Protein 8XYV (pdb70)

Nearest PDB structures (foldseek):
  8xyv-assembly1_A  TM=1.010E+00  e=1.888E-11  synthetic construct
  8xyv-assembly2_B  TM=1.005E+00  e=1.153E-10  synthetic construct
  6x8n-assembly2_B  TM=7.322E-01  e=5.217E-01  synthetic construct
  8tn1-assembly1_B  TM=7.943E-01  e=1.884E+00  synthetic construct
  8tn6-assembly1_C  TM=6.202E-01  e=7.849E-01  synthetic construct

B-factor: mean 34.24, std 7.88, range [20.29, 67.07]

Solvent-accessible surface area: 9539 Å² total; per-residue (Å²): 28,37,106,90,1,26,80,15,0,72,81,0,4,97,10,0,52,94,0,3,32,13,1,12,67,1,64,129,4,37,92,110,50,63,63,145,96,0,39,68,6,0,114,83,0,23,60,8,0,86,81,0,14,94,29,0,112,101,0,30,103,43,0,91,169,76,58,15,90,47,0,15,67,2,0,107,58,1,26,74,4,0,78,17,0,21,108,17,0,100,36,9,26,60,130,2,108,96,134,31,27,92,108,0,32,90,31,0,59,91,0,3,93,20,0,73,96,0,3,31,12,1,13,96,0,56,128,3,58,93,117,70,56,101,141,121,0,28,57,12,1,111,82,0,22,58,10,0,81,73,0,12,96,25,0,111,98,0,27,100,34,0,94,161,76,60,20,91,35,0,21,78,2,0,110,48,1,29,72,3,0,69,6,0,18,104,17,0,99,62,14,23,60,188,34,86,161

Structure (mmCIF, N/CA/C/O bac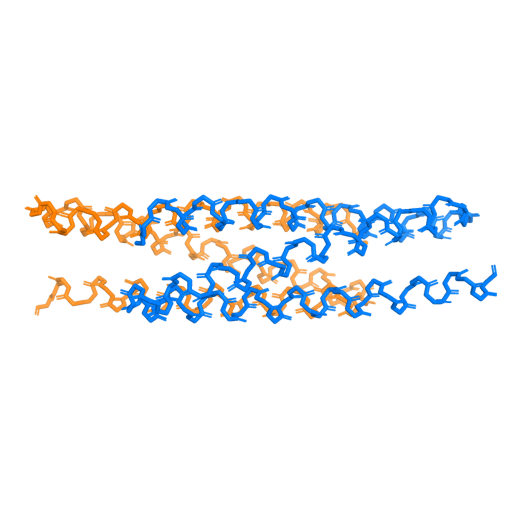kbone):
data_8XYV
#
_entry.id   8XYV
#
_cell.length_a   27.990
_cell.length_b   65.110
_cell.length_c   106.170
_cell.angle_alpha   90.000
_cell.angle_beta   90.000
_cell.angle_gamma   90.000
#
_symmetry.space_group_name_H-M   'P 21 21 21'
#
loop_
_entity.id
_entity.type
_entity.pdbx_description
1 polymer 'De novo designed protein 0705-5'
2 water water
#
loop_
_atom_site.group_PDB
_atom_site.id
_atom_site.type_symbol
_atom_site.label_atom_id
_atom_site.label_alt_id
_atom_site.label_comp_id
_atom_site.label_asym_id
_atom_site.label_entity_id
_atom_site.label_seq_id
_atom_site.pdbx_PDB_ins_code
_atom_site.Cartn_x
_atom_site.Cartn_y
_atom_site.Cartn_z
_atom_site.occupancy
_atom_site.B_iso_or_equiv
_atom_site.auth_seq_id
_atom_site.auth_comp_id
_atom_site.auth_asym_id
_atom_site.auth_atom_id
_atom_site.pdbx_PDB_model_num
ATOM 1 N N . MET A 1 1 ? -3.99268 5.37160 -0.98913 1.000 33.86704 0 MET A N 1
ATOM 2 C CA . MET A 1 1 ? -3.62961 6.14864 0.20162 1.000 34.55555 0 MET A CA 1
ATOM 3 C C . MET A 1 1 ? -2.22761 6.76341 0.12419 1.000 34.63882 0 MET A C 1
ATOM 4 O O . MET A 1 1 ? -1.33331 6.21248 -0.52603 1.000 35.12215 0 MET A O 1
ATOM 9 N N . SER A 1 2 ? -2.04572 7.89947 0.80216 1.000 37.01701 1 SER A N 1
ATOM 10 C CA . SER A 1 2 ? -0.76143 8.58087 0.79159 1.000 36.11536 1 SER A CA 1
ATOM 11 C C . SER A 1 2 ? 0.30139 7.71360 1.45937 1.000 34.80596 1 SER A C 1
ATOM 12 O O . SER A 1 2 ? -0.01827 6.85060 2.28292 1.000 35.14869 1 SER A O 1
ATOM 15 N N . PRO A 1 3 ? 1.57543 7.91513 1.11291 1.000 36.45647 2 PRO A N 1
ATOM 16 C CA . PRO A 1 3 ? 2.63374 7.13718 1.77332 1.000 36.44278 2 PRO A CA 1
ATOM 17 C C . PRO A 1 3 ? 2.72242 7.41451 3.26269 1.000 35.96440 2 PRO A C 1
ATOM 18 O O . PRO A 1 3 ? 3.13229 6.52964 4.02389 1.000 37.96419 2 PRO A O 1
ATOM 22 N N . GLU A 1 4 ? 2.33971 8.61802 3.70003 1.000 36.15585 3 GLU A N 1
ATOM 23 C CA . GLU A 1 4 ? 2.35725 8.91111 5.12883 1.000 35.29024 3 GLU A CA 1
ATOM 24 C C . GLU A 1 4 ? 1.28851 8.10112 5.86344 1.000 35.29404 3 GLU A C 1
ATOM 25 O O . GLU A 1 4 ? 1.51175 7.64370 6.99523 1.000 36.41338 3 GLU A O 1
ATOM 31 N N . ILE A 1 5 ? 0.13054 7.89103 5.22917 1.000 31.53649 4 ILE A N 1
ATOM 32 C CA . ILE A 1 5 ? -0.89009 7.02901 5.82116 1.000 33.03859 4 ILE A CA 1
ATOM 33 C C . ILE A 1 5 ? -0.44005 5.56983 5.79537 1.000 32.07287 4 ILE A C 1
ATOM 34 O O . ILE A 1 5 ? -0.64800 4.82183 6.76017 1.000 28.76345 4 ILE A O 1
ATOM 39 N N . GLU A 1 6 ? 0.18097 5.13332 4.69674 1.000 28.51734 5 GLU A N 1
ATOM 40 C CA . GLU A 1 6 ? 0.66062 3.75533 4.65180 1.000 32.75967 5 GLU A CA 1
ATOM 41 C C . GLU A 1 6 ? 1.71135 3.49503 5.72082 1.000 32.71864 5 GLU A C 1
ATOM 42 O O . GLU A 1 6 ? 1.68604 2.44320 6.36814 1.000 33.85135 5 GLU A O 1
ATOM 48 N N . ASP A 1 7 ? 2.63954 4.43756 5.92621 1.000 30.91620 6 ASP A N 1
ATOM 49 C CA . ASP A 1 7 ? 3.64094 4.27289 6.97731 1.000 34.93505 6 ASP A CA 1
ATOM 50 C C . ASP A 1 7 ? 2.98605 4.06822 8.33356 1.000 31.30179 6 ASP A C 1
ATOM 51 O O . ASP A 1 7 ? 3.39951 3.19669 9.10706 1.000 29.85337 6 ASP A O 1
ATOM 56 N N . LEU A 1 8 ? 1.96908 4.87790 8.64027 1.000 30.05284 7 LEU A N 1
ATOM 57 C CA . LEU A 1 8 ? 1.26982 4.75534 9.91309 1.000 29.02548 7 LEU A CA 1
ATOM 58 C C . LEU A 1 8 ? 0.62549 3.38458 10.04101 1.000 28.43084 7 LEU A C 1
ATOM 59 O O . LEU A 1 8 ? 0.74872 2.73001 11.07612 1.000 27.96985 7 LEU A O 1
ATOM 64 N N . LEU A 1 9 ? -0.04557 2.91455 8.98147 1.000 26.40150 8 LEU A N 1
ATOM 65 C CA . LEU A 1 9 ? -0.72862 1.62687 9.08570 1.000 26.81055 8 LEU A CA 1
ATOM 66 C C . LEU A 1 9 ? 0.25540 0.48139 9.30375 1.000 27.61883 8 LEU A C 1
ATOM 67 O O . LEU A 1 9 ? -0.03053 -0.43070 10.08948 1.000 24.57808 8 LEU A O 1
ATOM 72 N N . LYS A 1 10 ? 1.41948 0.49714 8.63291 1.000 27.80556 9 LYS A N 1
ATOM 73 C CA . LYS A 1 10 ? 2.39212 -0.56571 8.90073 1.000 30.60603 9 LYS A CA 1
ATOM 74 C C . LYS A 1 10 ? 2.87517 -0.52274 10.34782 1.000 28.61906 9 LYS A C 1
ATOM 75 O O . LYS A 1 10 ? 3.03519 -1.57171 10.98626 1.000 29.25943 9 LYS A O 1
ATOM 81 N N . LYS A 1 11 ? 3.12767 0.67708 10.88574 1.000 27.49253 10 LYS A N 1
ATOM 82 C CA . LYS A 1 11 ? 3.57097 0.75725 12.27874 1.000 28.13940 10 LYS A CA 1
ATOM 83 C C . LYS A 1 11 ? 2.48010 0.29325 13.23298 1.000 29.70197 10 LYS A C 1
ATOM 84 O O . LYS A 1 11 ? 2.76959 -0.34557 14.25447 1.000 30.22864 10 LYS A O 1
ATOM 90 N N . ILE A 1 12 ? 1.22704 0.64001 12.94015 1.000 25.86538 11 ILE A N 1
ATOM 91 C CA . ILE A 1 12 ? 0.09760 0.16184 13.73919 1.000 26.10873 11 ILE A CA 1
ATOM 92 C C . ILE A 1 12 ? 0.05542 -1.36339 13.75001 1.000 25.62856 11 ILE A C 1
ATOM 93 O O . ILE A 1 12 ? -0.05638 -1.98883 14.80892 1.000 25.89794 11 ILE A O 1
ATOM 98 N N . LEU A 1 13 ? 0.16385 -1.98657 12.57073 1.000 23.35943 12 LEU A N 1
ATOM 99 C CA . LEU A 1 13 ? 0.12094 -3.44252 12.50259 1.000 21.59463 12 LEU A CA 1
ATOM 100 C C . LEU A 1 13 ? 1.31212 -4.06405 13.21875 1.000 26.47929 12 LEU A C 1
ATOM 101 O O . LEU A 1 13 ? 1.18771 -5.12693 13.84089 1.000 25.45750 12 LEU A O 1
ATOM 106 N N . GLU A 1 14 ? 2.47897 -3.42586 13.12497 1.000 26.76275 13 GLU A N 1
ATOM 107 C CA . GLU A 1 14 ? 3.66064 -3.93627 13.80830 1.000 27.17580 13 GLU A CA 1
ATOM 108 C C . GLU A 1 14 ? 3.45678 -3.90895 15.31816 1.000 25.59660 13 GLU A C 1
ATOM 109 O O . GLU A 1 14 ? 3.77337 -4.87935 16.01534 1.000 28.06526 13 GLU A O 1
ATOM 115 N N . LEU A 1 15 ? 2.91745 -2.80881 15.83416 1.000 24.96943 14 LEU A N 1
ATOM 116 C CA . LEU A 1 15 ? 2.71229 -2.70829 17.28178 1.000 25.02916 14 LEU A CA 1
ATOM 117 C C . LEU A 1 15 ? 1.59362 -3.62547 17.76336 1.000 25.33604 14 LEU A C 1
ATOM 118 O O . LEU A 1 15 ? 1.60669 -4.06286 18.93123 1.000 25.21010 14 LEU A O 1
ATOM 123 N N . LEU A 1 16 ? 0.61094 -3.92619 16.90449 1.000 23.52508 15 LEU A N 1
ATOM 124 C CA . LEU A 1 16 ? -0.41220 -4.88504 17.32016 1.000 25.65910 15 LEU A CA 1
ATOM 125 C C . LEU A 1 16 ? 0.15922 -6.29363 17.43553 1.000 25.32667 15 LEU A C 1
ATOM 126 O O . LEU A 1 16 ? -0.21791 -7.04566 18.34641 1.000 26.40009 15 LEU A O 1
ATOM 131 N N . GLU A 1 17 ? 1.05198 -6.67838 16.51803 1.000 26.90046 16 GLU A N 1
ATOM 132 C CA . GLU A 1 17 ? 1.80364 -7.92195 16.67955 1.000 29.55242 16 GLU A CA 1
ATOM 133 C C . GLU A 1 17 ? 2.49116 -7.96951 18.03634 1.000 28.03092 16 GLU A C 1
ATOM 134 O O . GLU A 1 17 ? 2.37413 -8.95122 18.78732 1.00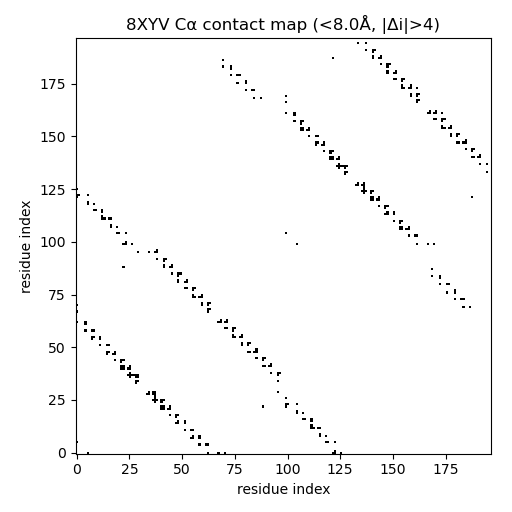0 26.44843 16 GLU A O 1
ATOM 140 N N . LYS A 1 18 ? 3.20026 -6.89401 18.38073 1.000 26.14995 17 LYS A N 1
ATOM 141 C CA . LYS A 1 18 ? 3.84932 -6.82961 19.68476 1.000 25.41968 17 LYS A CA 1
ATOM 142 C C . LYS A 1 18 ? 2.83066 -6.92286 20.81187 1.000 25.18346 17 LYS A C 1
ATOM 143 O O . LYS A 1 18 ? 3.04996 -7.64358 21.79129 1.000 26.66184 17 LYS A O 1
ATOM 149 N N . ALA A 1 19 ? 1.69744 -6.23206 20.67876 1.000 25.53735 18 ALA A N 1
ATOM 150 C CA . ALA A 1 19 ? 0.67058 -6.28804 21.71658 1.000 24.16843 18 ALA A CA 1
ATOM 151 C C . ALA A 1 19 ? 0.15481 -7.71027 21.92321 1.000 27.42875 18 ALA A C 1
ATOM 152 O O . ALA A 1 19 ? 0.01238 -8.16873 23.06280 1.000 24.37960 18 ALA A O 1
ATOM 154 N N . PHE A 1 20 ? -0.12319 -8.43054 20.83771 1.000 23.42524 19 PHE A N 1
ATOM 155 C CA . PHE A 1 20 ? -0.62151 -9.79716 20.97424 1.000 21.81608 19 PHE A CA 1
ATOM 156 C C . PHE A 1 20 ? 0.41910 -10.69180 21.64318 1.000 25.54210 19 PHE A C 1
ATOM 157 O O . PHE A 1 20 ? 0.07741 -11.55742 22.45839 1.000 25.87215 19 PHE A O 1
ATOM 165 N N . ALA A 1 21 ? 1.69780 -10.49894 21.30853 1.000 25.91208 20 ALA A N 1
ATOM 166 C CA . ALA A 1 21 ? 2.74918 -11.28942 21.94156 1.000 26.99811 20 ALA A CA 1
ATOM 167 C C . ALA A 1 21 ? 2.86911 -10.95135 23.41812 1.000 25.52900 20 ALA A C 1
ATOM 168 O O . ALA A 1 21 ? 3.09973 -11.84033 24.25400 1.000 28.37016 20 ALA A O 1
ATOM 170 N N . LEU A 1 22 ? 2.71176 -9.67149 23.75896 1.000 23.73137 21 LEU A N 1
ATOM 171 C CA . LEU A 1 22 ? 2.76929 -9.27271 25.16693 1.000 24.58842 21 LEU A CA 1
ATOM 172 C C . LEU A 1 22 ? 1.58145 -9.82797 25.94584 1.000 23.87520 21 LEU A C 1
ATOM 173 O O . LEU A 1 22 ? 1.74247 -10.28057 27.08678 1.000 26.50538 21 LEU A O 1
ATOM 178 N N . TRP A 1 23 ? 0.37777 -9.79275 25.36105 1.000 23.28447 22 TRP A N 1
ATOM 179 C CA . TRP A 1 23 ? -0.77949 -10.39589 26.02494 1.000 25.93849 22 TRP A CA 1
ATOM 180 C C . TRP A 1 23 ? -0.54100 -11.87815 26.30646 1.000 28.31635 22 TRP A C 1
ATOM 181 O O . TRP A 1 23 ? -0.81408 -12.36832 27.40962 1.000 28.20532 22 TRP A O 1
ATOM 192 N N . ALA A 1 24 ? -0.01730 -12.60823 25.32157 1.000 26.21997 23 ALA A N 1
ATOM 193 C CA . ALA A 1 24 ? 0.24675 -14.03145 25.53741 1.000 27.57630 23 ALA A CA 1
ATOM 194 C C . ALA A 1 24 ? 1.34008 -14.23855 26.58595 1.000 29.25235 23 ALA A C 1
ATOM 195 O O . ALA A 1 24 ? 1.23890 -15.13771 27.43343 1.000 28.63897 23 ALA A O 1
ATOM 197 N N . GLU A 1 25 ? 2.39368 -13.42146 26.53764 1.000 26.69934 24 GLU A N 1
ATOM 198 C CA . GLU A 1 25 ? 3.43727 -13.47428 27.55414 1.000 28.27304 24 GLU A CA 1
ATOM 199 C C . GLU A 1 25 ? 2.85731 -13.24742 28.94517 1.000 30.13973 24 GLU A C 1
ATOM 200 O O . GLU A 1 25 ? 3.19589 -13.96269 29.89724 1.000 28.62513 24 GLU A O 1
ATOM 206 N N . ALA A 1 26 ? 1.98635 -12.24580 29.08187 1.000 25.56834 25 ALA A N 1
ATOM 207 C CA . ALA A 1 26 ? 1.42024 -11.93408 30.39164 1.000 25.96238 25 ALA A CA 1
ATOM 208 C C . ALA A 1 26 ? 0.55139 -13.07656 30.91150 1.000 32.08634 25 ALA A C 1
ATOM 209 O O . ALA A 1 26 ? 0.68328 -13.49459 32.07266 1.000 29.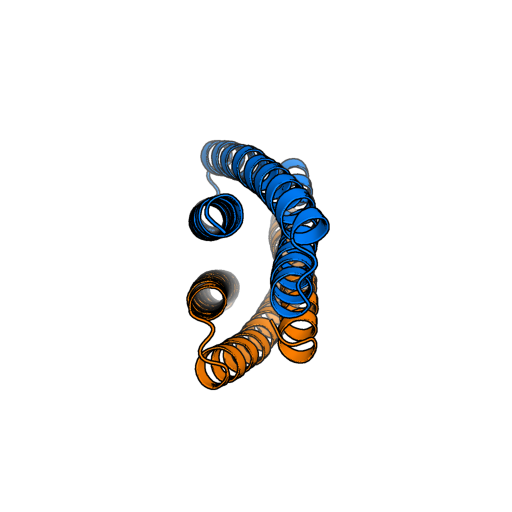82374 25 ALA A O 1
ATOM 211 N N . LYS A 1 27 ? -0.35217 -13.58713 30.06847 1.000 28.09706 26 LYS A N 1
ATOM 212 C CA . LYS A 1 27 ? -1.22472 -14.68466 30.48210 1.000 30.42105 26 LYS A CA 1
ATOM 213 C C . LYS A 1 27 ? -0.41609 -15.91097 30.89492 1.000 29.01028 26 LYS A C 1
ATOM 214 O O . LYS A 1 27 ? -0.75655 -16.59117 31.87412 1.000 30.74439 26 LYS A O 1
ATOM 220 N N . LYS A 1 28 ? 0.65605 -16.20680 30.15389 1.000 27.57414 27 LYS A N 1
ATOM 221 C CA . LYS A 1 28 ? 1.51263 -17.34571 30.47161 1.000 31.05226 27 LYS A CA 1
ATOM 222 C C . LYS A 1 28 ? 2.18951 -17.16812 31.82316 1.000 33.17038 27 LYS A C 1
ATOM 223 O O . LYS A 1 28 ? 2.23312 -18.09867 32.63590 1.000 28.69308 27 LYS A O 1
ATOM 229 N N . ALA A 1 29 ? 2.74271 -15.97976 32.07570 1.000 33.16434 28 ALA A N 1
ATOM 230 C CA . ALA A 1 29 ? 3.42454 -15.75180 33.34739 1.000 26.26152 28 ALA A CA 1
ATOM 231 C C . ALA A 1 29 ? 2.45377 -15.86400 34.51452 1.000 30.58341 28 ALA A C 1
ATOM 232 O O . ALA A 1 29 ? 2.77289 -16.48186 35.53907 1.000 33.28416 28 ALA A O 1
ATOM 234 N N . LEU A 1 30 ? 1.26182 -15.27860 34.36969 1.000 26.96891 29 LEU A N 1
ATOM 235 C CA . LEU A 1 30 ? 0.20829 -15.40679 35.37252 1.000 32.30770 29 LEU A CA 1
ATOM 236 C C . LEU A 1 30 ? -0.07650 -16.86476 35.70588 1.000 31.57461 29 LEU A C 1
ATOM 237 O O . LEU A 1 30 ? -0.12621 -17.25531 36.88190 1.000 30.08719 29 LEU A O 1
ATOM 242 N N . ALA A 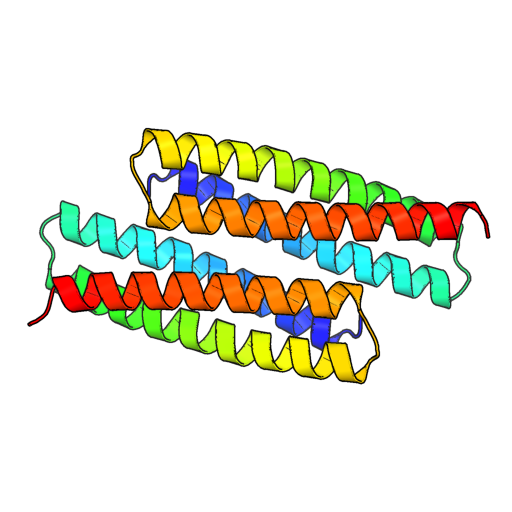1 31 ? -0.26841 -17.68458 34.67533 1.000 29.90419 30 ALA A N 1
ATOM 243 C CA . ALA A 1 31 ? -0.59685 -19.09107 34.88917 1.000 32.20249 30 ALA A CA 1
ATOM 244 C C . ALA A 1 31 ? 0.52939 -19.83757 35.59170 1.000 31.40549 30 ALA A C 1
ATOM 245 O O . ALA A 1 31 ? 0.27339 -20.79855 36.32517 1.000 31.11454 30 ALA A O 1
ATOM 247 N N . GLU A 1 32 ? 1.77567 -19.42546 35.37786 1.000 31.03527 31 GLU A N 1
ATOM 248 C CA . GLU A 1 32 ? 2.92428 -20.07976 35.98612 1.000 28.93359 31 GLU A CA 1
ATOM 249 C C . GLU A 1 32 ? 3.32452 -19.44055 37.30809 1.000 30.50547 31 GLU A C 1
ATOM 250 O O . GLU A 1 32 ? 4.41148 -19.73446 37.81498 1.000 28.71617 31 GLU A O 1
ATOM 256 N N . GLY A 1 33 ? 2.48507 -18.56142 37.85446 1.000 27.82470 32 GLY A N 1
ATOM 257 C CA . GLY A 1 33 ? 2.73597 -17.95180 39.15128 1.000 34.28560 32 GLY A CA 1
ATOM 258 C C . GLY A 1 33 ? 3.74757 -16.82826 39.16323 1.000 34.23060 32 GLY A C 1
ATOM 259 O O . GLY A 1 33 ? 4.11141 -16.36050 40.24588 1.000 34.50502 32 GLY A O 1
ATOM 260 N N . ASP A 1 34 ? 4.21965 -16.38082 37.99865 1.000 32.74792 33 ASP A N 1
ATOM 261 C CA . ASP A 1 34 ? 5.21521 -15.31186 37.91533 1.000 33.66460 33 ASP A CA 1
ATOM 262 C C . ASP A 1 34 ? 4.49532 -13.96576 37.84712 1.000 35.54520 33 ASP A C 1
ATOM 263 O O . ASP A 1 34 ? 4.38171 -13.33220 36.79578 1.000 30.64920 33 ASP A O 1
ATOM 268 N N . LEU A 1 35 ? 4.00871 -13.51539 39.00810 1.000 29.06851 34 LEU A N 1
ATOM 269 C CA . LEU A 1 35 ? 3.20272 -12.29579 39.04155 1.000 32.80379 34 LEU A CA 1
ATOM 270 C C . LEU A 1 35 ? 4.01510 -11.06279 38.69431 1.000 36.03097 34 LEU A C 1
ATOM 271 O O . LEU A 1 35 ? 3.49551 -10.14753 38.04235 1.000 33.08881 34 LEU A O 1
ATOM 276 N N . GLU A 1 36 ? 5.27207 -10.99656 39.15243 1.000 34.30223 35 GLU A N 1
ATOM 277 C CA . GLU A 1 36 ? 6.11441 -9.84750 38.82297 1.000 38.46415 35 GLU A CA 1
ATOM 278 C C . GLU A 1 36 ? 6.25667 -9.68183 37.31449 1.000 33.16622 35 GLU A C 1
ATOM 279 O O . GLU A 1 36 ? 6.19565 -8.55837 36.79893 1.000 33.57232 35 GLU A O 1
ATOM 285 N N . LYS A 1 37 ? 6.45317 -10.79229 36.59489 1.000 30.33770 36 LYS A N 1
ATOM 286 C CA . LYS A 1 37 ? 6.54949 -10.73027 35.13562 1.000 32.76481 36 LYS A CA 1
ATOM 287 C C . LYS A 1 37 ? 5.20656 -10.37882 34.51060 1.000 32.07779 36 LYS A C 1
ATOM 288 O O . LYS A 1 37 ? 5.15100 -9.62046 33.53304 1.000 31.13839 36 LYS A O 1
ATOM 294 N N . ALA A 1 38 ? 4.11315 -10.94191 35.03802 1.000 31.07546 37 ALA A N 1
ATOM 295 C CA . ALA A 1 38 ? 2.79315 -10.63657 34.48771 1.000 30.32588 37 ALA A CA 1
ATOM 296 C C . ALA A 1 38 ? 2.48583 -9.14650 34.59785 1.000 29.08362 37 ALA A C 1
ATOM 297 O O . ALA A 1 38 ? 2.03609 -8.51546 33.63397 1.000 28.92367 37 ALA A O 1
ATOM 299 N N . ILE A 1 39 ? 2.73520 -8.55990 35.77031 1.000 29.54763 38 ILE A N 1
ATOM 300 C CA . ILE A 1 39 ? 2.42149 -7.14630 35.96228 1.000 30.39702 38 ILE A CA 1
ATOM 301 C C . ILE A 1 39 ? 3.29684 -6.28020 35.06653 1.000 27.56810 38 ILE A C 1
ATOM 302 O O . ILE A 1 39 ? 2.81674 -5.34233 34.41709 1.000 31.53152 38 ILE A O 1
ATOM 307 N N . SER A 1 40 ? 4.59989 -6.56855 35.02939 1.000 28.71133 39 SER A N 1
ATOM 308 C CA . SER A 1 40 ? 5.49807 -5.78049 34.19338 1.000 30.17902 39 SER A CA 1
ATOM 309 C C . SER A 1 40 ? 5.08348 -5.86905 32.73588 1.000 28.91205 39 SER A C 1
ATOM 310 O O . SER A 1 40 ? 5.05226 -4.85660 32.02313 1.000 29.38764 39 SER A O 1
ATOM 313 N N . THR A 1 41 ? 4.72224 -7.07074 32.29062 1.000 28.64450 40 THR A N 1
ATOM 314 C CA . THR A 1 41 ? 4.35661 -7.26702 30.88668 1.000 27.65425 40 THR A CA 1
ATOM 315 C C . THR A 1 41 ? 3.03534 -6.57738 30.56733 1.000 27.04692 40 THR A C 1
ATOM 316 O O . THR A 1 41 ? 2.86198 -6.01452 29.47543 1.000 27.55317 40 THR A O 1
ATOM 320 N N . LEU A 1 42 ? 2.08659 -6.61767 31.50298 1.000 23.91700 41 LEU A N 1
ATOM 321 C CA . LEU A 1 42 ? 0.80438 -5.95320 31.28943 1.000 24.96051 41 LEU A CA 1
ATOM 322 C C . LEU A 1 42 ? 0.98433 -4.44077 31.17771 1.000 27.04976 41 LEU A C 1
ATOM 323 O O . LEU A 1 42 ? 0.33476 -3.78943 30.35236 1.000 25.69432 41 LEU A O 1
ATOM 328 N N . LYS A 1 43 ? 1.88579 -3.86336 31.97744 1.000 27.06688 42 LYS A N 1
ATOM 329 C CA . LYS A 1 43 ? 2.15580 -2.43377 31.83559 1.000 25.27745 42 LYS A CA 1
ATOM 330 C C . LYS A 1 43 ? 2.77321 -2.12527 30.47405 1.000 29.03903 42 LYS A C 1
ATOM 331 O O . LYS A 1 43 ? 2.38028 -1.15852 29.80236 1.000 29.92811 42 LYS A O 1
ATOM 337 N N . GLU A 1 44 ? 3.74825 -2.92999 30.04642 1.000 28.26397 43 GLU A N 1
ATOM 338 C CA . GLU A 1 44 ? 4.31675 -2.73273 28.71270 1.000 27.42404 43 GLU A CA 1
ATOM 339 C C . GLU A 1 44 ? 3.24654 -2.85885 27.63368 1.000 28.41720 43 GLU A C 1
ATOM 340 O O . GLU A 1 44 ? 3.25824 -2.11495 26.63906 1.000 28.67267 43 GLU A O 1
ATOM 346 N N . LEU A 1 45 ? 2.31443 -3.79848 27.80847 1.000 25.04431 44 LEU A N 1
ATOM 347 C CA . LEU A 1 45 ? 1.23954 -3.96461 26.83490 1.000 28.23336 44 LEU A CA 1
ATOM 348 C C . LEU A 1 45 ? 0.36016 -2.72021 26.77054 1.000 27.89302 44 LEU A C 1
ATOM 349 O O . LEU A 1 45 ? 0.02731 -2.24030 25.68324 1.000 24.22904 44 LEU A O 1
ATOM 354 N N . ILE A 1 46 ? -0.02755 -2.18419 27.92701 1.000 25.66474 45 ILE A N 1
ATOM 355 C CA . ILE A 1 46 ? -0.86465 -0.98510 27.94262 1.000 24.51349 45 ILE A CA 1
ATOM 356 C C . ILE A 1 46 ? -0.15686 0.16443 27.23363 1.000 28.20525 45 ILE A C 1
ATOM 357 O O . ILE A 1 46 ? -0.77078 0.89190 26.43857 1.000 26.31756 45 ILE A O 1
ATOM 362 N N . ALA A 1 47 ? 1.14504 0.34324 27.50175 1.000 27.18406 46 ALA A N 1
ATOM 363 C CA . ALA A 1 47 ? 1.90662 1.39618 26.82823 1.000 28.87599 46 ALA A CA 1
ATOM 364 C C . ALA A 1 47 ? 1.90161 1.19977 25.31831 1.000 28.26753 46 ALA A C 1
ATOM 365 O O . ALA A 1 47 ? 1.76865 2.16731 24.55650 1.000 29.94813 46 ALA A O 1
ATOM 367 N N . THR A 1 48 ? 2.04822 -0.05028 24.87487 1.000 25.80742 47 THR A N 1
ATOM 368 C CA . THR A 1 48 ? 2.06705 -0.36358 23.44521 1.000 25.75997 47 THR A CA 1
ATOM 369 C C . THR A 1 48 ? 0.73157 -0.04578 22.78334 1.000 25.18116 47 THR A C 1
ATOM 370 O O . THR A 1 48 ? 0.69162 0.56631 21.70349 1.000 28.73915 47 THR A O 1
ATOM 374 N N . ILE A 1 49 ? -0.37380 -0.46912 23.40359 1.000 23.34253 48 ILE A N 1
ATOM 375 C CA . ILE A 1 49 ? -1.69723 -0.17644 22.85399 1.000 28.92577 48 ILE A CA 1
ATOM 376 C C . ILE A 1 49 ? -1.95444 1.32289 22.81888 1.000 29.35209 48 ILE A C 1
ATOM 377 O O . ILE A 1 49 ? -2.49627 1.85045 21.83736 1.000 26.77329 48 ILE A O 1
ATOM 382 N N . GLU A 1 50 ? -1.56909 2.03497 23.88389 1.000 27.96237 49 GLU A N 1
ATOM 383 C CA . GLU A 1 50 ? -1.75621 3.48511 23.89588 1.000 25.75672 49 GLU A CA 1
ATOM 384 C C . GLU A 1 50 ? -1.08179 4.13340 22.69488 1.000 28.77974 49 GLU A C 1
ATOM 385 O O . GLU A 1 50 ? -1.60467 5.10179 22.13455 1.000 29.72821 49 GLU A O 1
ATOM 391 N N . GLU A 1 51 ? 0.07580 3.60589 22.28323 1.000 27.07522 50 GLU A N 1
ATOM 392 C CA . GLU A 1 51 ? 0.76348 4.12538 21.11063 1.000 30.84221 50 GLU A CA 1
ATOM 393 C C . GLU A 1 51 ? 0.01539 3.77230 19.82605 1.000 28.29607 50 GLU A C 1
ATOM 394 O O . GLU A 1 51 ? -0.07585 4.60031 18.91197 1.000 25.78949 50 GLU A O 1
ATOM 400 N N . VAL A 1 52 ? -0.53732 2.55395 19.74884 1.000 29.03921 51 VAL A N 1
ATOM 401 C CA . VAL A 1 52 ? -1.35950 2.16812 18.59609 1.000 29.05526 51 VAL A CA 1
ATOM 402 C C . VAL A 1 52 ? -2.52837 3.13578 18.43225 1.000 27.30911 51 VAL A C 1
ATOM 403 O O . VAL A 1 52 ? -2.85260 3.58267 17.32052 1.000 27.31350 51 VAL A O 1
ATOM 407 N N . ILE A 1 53 ? -3.19714 3.44345 19.54076 1.000 26.29024 52 ILE A N 1
ATOM 408 C CA . ILE A 1 53 ? -4.35244 4.33602 19.52555 1.000 26.56183 52 ILE A CA 1
ATOM 409 C C . ILE A 1 53 ? -3.96436 5.72430 19.01921 1.000 27.80684 52 ILE A C 1
ATOM 410 O O . ILE A 1 53 ? -4.68728 6.32600 18.21094 1.000 25.07344 52 ILE A O 1
ATOM 415 N N . VAL A 1 54 ? -2.82730 6.26093 19.48264 1.000 26.91488 53 VAL A N 1
ATOM 416 C CA . VAL A 1 54 ? -2.41038 7.59120 19.03268 1.000 25.40811 53 VAL A CA 1
ATOM 417 C C . VAL A 1 54 ? -2.19557 7.58670 17.52242 1.000 24.93645 53 VAL A C 1
ATOM 418 O O . VAL A 1 54 ? -2.66935 8.47728 16.80908 1.000 29.18572 53 VAL A O 1
ATOM 422 N N . LEU A 1 55 ? -1.49013 6.57095 17.01461 1.000 25.70784 54 LEU A N 1
ATOM 423 C CA . LEU A 1 55 ? -1.17795 6.52302 15.58693 1.000 26.15052 54 LEU A CA 1
ATOM 424 C C . LEU A 1 55 ? -2.42257 6.28136 14.74387 1.000 25.14622 54 LEU A C 1
ATOM 425 O O . LEU A 1 55 ? -2.49588 6.75061 13.59298 1.000 28.33389 54 LEU A O 1
ATOM 430 N N . THR A 1 56 ? -3.39329 5.53253 15.27480 1.000 26.76502 55 THR A N 1
ATOM 431 C CA . THR A 1 56 ? -4.61634 5.26161 14.52354 1.000 25.37064 55 THR A CA 1
ATOM 432 C C . THR A 1 56 ? -5.51291 6.49798 14.46534 1.000 27.25876 55 THR A C 1
ATOM 433 O O . THR A 1 56 ? -6.12561 6.77955 13.42916 1.000 27.95035 55 THR A O 1
ATOM 437 N N . LYS A 1 57 ? -5.58713 7.26523 15.55503 1.000 25.50710 56 LYS A N 1
ATOM 438 C CA . LYS A 1 57 ? -6.22598 8.57687 15.47112 1.000 24.74200 56 LYS A CA 1
ATOM 439 C C . LYS A 1 57 ? -5.51223 9.47235 14.46909 1.000 25.32461 56 LYS A C 1
ATOM 440 O O . LYS A 1 57 ? -6.15617 10.22282 13.72429 1.000 29.25311 56 LYS A O 1
ATOM 446 N N . LYS A 1 58 ? -4.18556 9.40404 14.41845 1.000 26.54431 57 LYS A N 1
ATOM 447 C CA . LYS A 1 58 ? -3.46406 10.22277 13.45134 1.000 26.59629 57 LYS A CA 1
ATOM 448 C C . LYS A 1 58 ? -3.74769 9.75599 12.02524 1.000 28.92560 57 LYS A C 1
ATOM 449 O O . LYS A 1 58 ? -4.04918 10.57210 11.14871 1.000 29.16298 57 LYS A O 1
ATOM 455 N N . ALA A 1 59 ? -3.69771 8.43997 11.79634 1.000 27.21790 58 ALA A N 1
ATOM 456 C CA . ALA A 1 59 ? -4.06069 7.86550 10.50297 1.000 27.63302 58 ALA A CA 1
ATOM 457 C C . ALA A 1 59 ? -5.46818 8.26868 10.07709 1.000 29.38706 58 ALA A C 1
ATOM 458 O O . ALA A 1 59 ? -5.70868 8.58323 8.89866 1.000 29.00067 58 ALA A O 1
ATOM 460 N N . LEU A 1 60 ? -6.41723 8.22695 11.01123 1.000 26.32980 59 LEU A N 1
ATOM 461 C CA . LEU A 1 60 ? -7.79698 8.58935 10.71217 1.000 29.91479 59 LEU A CA 1
ATOM 462 C C . LEU A 1 60 ? -7.90954 10.06280 10.34695 1.000 32.75880 59 LEU A C 1
ATOM 463 O O . LEU A 1 60 ? -8.60212 10.41637 9.38777 1.000 33.05285 59 LEU A O 1
ATOM 468 N N . GLU A 1 61 ? -7.24305 10.93502 11.10762 1.000 33.02454 60 GLU A N 1
ATOM 469 C CA . GLU A 1 61 ? -7.19847 12.35689 10.76505 1.000 34.94318 60 GLU A CA 1
ATOM 470 C C . GLU A 1 61 ? -6.70166 12.55723 9.33833 1.000 34.46102 60 GLU A C 1
ATOM 471 O O . GLU A 1 61 ? -7.28305 13.32074 8.55457 1.000 35.19352 60 GLU A O 1
ATOM 477 N N . LEU A 1 62 ? -5.60575 11.88663 8.99239 1.000 32.71090 61 LEU A N 1
ATOM 478 C CA . LEU A 1 62 ? -5.00395 12.06188 7.67595 1.000 33.48320 61 LEU A CA 1
ATOM 479 C C . LEU A 1 62 ? -5.92280 11.54203 6.57817 1.000 36.91431 61 LEU A C 1
ATOM 480 O O . LEU A 1 62 ? -6.02235 12.14280 5.49932 1.000 37.58787 61 LEU A O 1
ATOM 485 N N . ALA A 1 63 ? -6.59244 10.41437 6.82938 1.000 35.35673 62 ALA A N 1
ATOM 486 C CA . ALA A 1 63 ? -7.49250 9.85733 5.82238 1.000 35.61033 62 ALA A CA 1
ATOM 487 C C . ALA A 1 63 ? -8.74589 10.70992 5.64838 1.000 37.53722 62 ALA A C 1
ATOM 488 O O . ALA A 1 63 ? -9.28236 10.80113 4.53518 1.000 39.4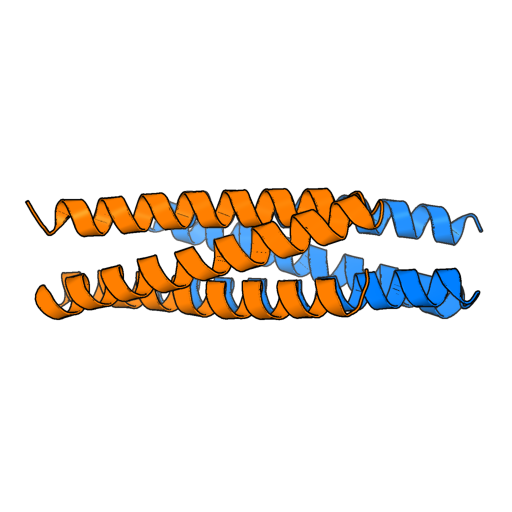3785 62 ALA A O 1
ATOM 490 N N . GLU A 1 64 ? -9.22888 11.34389 6.71861 1.000 35.32218 63 GLU A N 1
ATOM 491 C CA . GLU A 1 64 ? -10.35239 12.26384 6.56890 1.000 39.13845 63 GLU A CA 1
ATOM 492 C C . GLU A 1 64 ? -9.95518 13.46268 5.70726 1.000 41.39727 63 GLU A C 1
ATOM 493 O O . GLU A 1 64 ? -10.67046 13.82713 4.76706 1.000 41.38932 63 GLU A O 1
ATOM 499 N N . LYS A 1 65 ? -8.80330 14.08232 6.00707 1.000 41.79887 64 LYS A N 1
ATOM 500 C CA . LYS A 1 65 ? -8.33104 15.21890 5.21280 1.000 42.94009 64 LYS A CA 1
ATOM 501 C C . LYS A 1 65 ? -8.11669 14.82843 3.76433 1.000 43.06877 64 LYS A C 1
ATOM 502 O O . LYS A 1 65 ? -8.30093 15.65201 2.86113 1.000 45.37590 64 LYS A O 1
ATOM 508 N N . GLU A 1 66 ? -7.69386 13.58777 3.53597 1.000 41.38417 65 GLU A N 1
ATOM 509 C CA . GLU A 1 66 ? -7.47006 13.02258 2.21613 1.000 43.00853 65 GLU A CA 1
ATOM 510 C C . GLU A 1 66 ? -8.76539 12.74119 1.47337 1.000 43.79205 65 GLU A C 1
ATOM 511 O O . GLU A 1 66 ? -8.72927 12.55872 0.25281 1.000 44.38040 65 GLU A O 1
ATOM 517 N N . GLY A 1 67 ? -9.89780 12.70813 2.16767 1.000 45.42126 66 GLY A N 1
ATOM 518 C CA . GLY A 1 67 ? -11.13777 12.32179 1.51886 1.000 43.50073 66 GLY A CA 1
ATOM 519 C C . GLY A 1 67 ? -11.11282 10.86947 1.10657 1.000 44.64514 66 GLY A C 1
ATOM 520 O O . GLY A 1 67 ? -11.60984 10.52352 0.02822 1.000 42.13540 66 GLY A O 1
ATOM 521 N N . ASN A 1 68 ? -10.52805 10.01228 1.93584 1.000 40.16453 67 ASN A N 1
ATOM 522 C CA . ASN A 1 68 ? -10.31233 8.60159 1.63845 1.000 42.73520 67 ASN A CA 1
ATOM 523 C C . ASN A 1 68 ? -11.29690 7.77771 2.45778 1.000 42.05030 67 ASN A C 1
ATOM 524 O O . ASN A 1 68 ? -10.96296 7.34639 3.56753 1.000 43.49654 67 ASN A O 1
ATOM 529 N N . PRO A 1 69 ? -12.52024 7.55340 1.96521 1.000 42.78598 68 PRO A N 1
ATOM 530 C CA . PRO A 1 69 ? -13.53117 6.90021 2.81382 1.000 40.69074 68 PRO A CA 1
ATOM 531 C C . PRO A 1 69 ? -13.19618 5.45966 3.13308 1.000 41.08878 68 PRO A C 1
ATOM 532 O O . PRO A 1 69 ? -13.57704 4.96515 4.20355 1.000 37.83445 68 PRO A O 1
ATOM 536 N N . GLU A 1 70 ? -12.49787 4.77623 2.22628 1.000 39.14248 69 GLU A N 1
ATOM 537 C CA . GLU A 1 70 ? -12.09906 3.39462 2.45486 1.000 39.43362 69 GLU A CA 1
ATOM 538 C C . GLU A 1 70 ? -11.16642 3.28876 3.65682 1.000 35.66989 69 GLU A C 1
ATOM 539 O O . GLU A 1 70 ? -11.35767 2.44118 4.53905 1.000 35.58088 69 GLU A O 1
ATOM 545 N N . ILE A 1 71 ? -10.12892 4.12605 3.69081 1.000 34.36025 70 ILE A N 1
ATOM 546 C CA . ILE A 1 71 ? -9.16035 4.03812 4.77829 1.000 34.51737 70 ILE A CA 1
ATOM 547 C C . ILE A 1 71 ? -9.69289 4.71501 6.03520 1.000 33.72299 70 ILE A C 1
ATOM 548 O O . ILE A 1 71 ? -9.26438 4.38494 7.14507 1.000 34.03139 70 ILE A O 1
ATOM 553 N N . VAL A 1 72 ? -10.63086 5.65748 5.89561 1.000 35.14877 71 VAL A N 1
ATOM 554 C CA . VAL A 1 72 ? -11.32217 6.18986 7.07057 1.000 34.26524 71 VAL A CA 1
ATOM 555 C C . VAL A 1 72 ? -12.05857 5.07447 7.79793 1.000 35.72809 71 VAL A C 1
ATOM 556 O O . VAL A 1 72 ? -11.97676 4.94284 9.02700 1.000 31.91021 71 VAL A O 1
ATOM 560 N N . GLU A 1 73 ? -12.80051 4.25695 7.04711 1.000 36.02911 72 GLU A N 1
ATOM 561 C CA . GLU A 1 73 ? -13.50935 3.14659 7.67162 1.000 35.37325 72 GLU A CA 1
ATOM 562 C C . GLU A 1 73 ? -12.53116 2.15886 8.29628 1.000 32.32064 72 GLU A C 1
ATOM 563 O O . GLU A 1 73 ? -12.74855 1.67938 9.41958 1.000 32.78523 72 GLU A O 1
ATOM 569 N N . GLN A 1 74 ? -11.43145 1.85974 7.59637 1.000 30.50825 73 GLN A N 1
ATOM 570 C CA . GLN A 1 74 ? -10.44386 0.94080 8.14884 1.000 30.23335 73 GLN A CA 1
ATOM 571 C C . GLN A 1 74 ? -9.79640 1.50484 9.40674 1.000 27.67244 73 GLN A C 1
ATOM 572 O O . GLN A 1 74 ? -9.63711 0.79027 10.40200 1.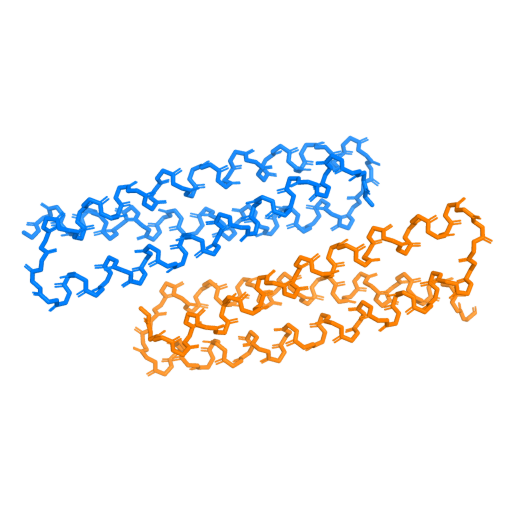000 27.37998 73 GLN A O 1
ATOM 578 N N . ALA A 1 75 ? -9.39987 2.78128 9.38191 1.000 27.68910 74 ALA A N 1
ATOM 579 C CA . ALA A 1 75 ? -8.79733 3.36574 10.58395 1.000 27.76278 74 ALA A CA 1
ATOM 580 C C . ALA A 1 75 ? -9.78360 3.37510 11.74250 1.000 29.19883 74 ALA A C 1
ATOM 581 O O . ALA A 1 75 ? -9.39902 3.15622 12.90042 1.000 30.14114 74 ALA A O 1
ATOM 583 N N . LYS A 1 76 ? -11.06323 3.62282 11.45923 1.000 29.12035 75 LYS A N 1
ATOM 584 C CA . LYS A 1 76 ? -12.05638 3.60458 12.52652 1.000 28.53874 75 LYS A CA 1
ATOM 585 C C . LYS A 1 76 ? -12.18048 2.21920 13.15021 1.000 30.69573 75 LYS A C 1
ATOM 586 O O . LYS A 1 76 ? -12.30873 2.09282 14.37347 1.000 26.61508 75 LYS A O 1
ATOM 592 N N . LYS A 1 77 ? -12.15363 1.16542 12.33091 1.000 27.12859 76 LYS A N 1
ATOM 593 C CA . LYS A 1 77 ? -12.24026 -0.17780 12.89626 1.000 26.20478 76 LYS A CA 1
ATOM 594 C C . LYS A 1 77 ? -10.94617 -0.56357 13.60017 1.000 29.31913 76 LYS A C 1
ATOM 595 O O . LYS A 1 77 ? -10.98476 -1.28346 14.60332 1.000 29.15039 76 LYS A O 1
ATOM 601 N N . LEU A 1 78 ? -9.79058 -0.07909 13.12334 1.000 27.37624 77 LEU A N 1
ATOM 602 C CA . LEU A 1 78 ? -8.55309 -0.38133 13.84659 1.000 27.82871 77 LEU A CA 1
ATOM 603 C C . LEU A 1 78 ? -8.53384 0.30176 15.20752 1.000 25.79174 77 LEU A C 1
ATOM 604 O O . LEU A 1 78 ? -8.07051 -0.27788 16.20174 1.000 26.99107 77 LEU A O 1
ATOM 609 N N . LEU A 1 79 ? -8.99694 1.55099 15.26041 1.000 25.86390 78 LEU A N 1
ATOM 610 C CA . LEU A 1 79 ? -9.07929 2.25550 16.53903 1.000 26.87603 78 LEU A CA 1
ATOM 611 C C . LEU A 1 79 ? -9.95742 1.49403 17.52556 1.000 31.44195 78 LEU A C 1
ATOM 612 O O . LEU A 1 79 ? -9.56951 1.27169 18.67967 1.000 30.72348 78 LEU A O 1
ATOM 617 N N . ASP A 1 80 ? -11.12032 1.02935 17.06283 1.000 28.54439 79 ASP A N 1
ATOM 618 C CA . ASP A 1 80 ? -12.05723 0.32931 17.93338 1.000 32.21212 79 ASP A CA 1
ATOM 619 C C . ASP A 1 80 ? -11.47133 -0.98802 18.45079 1.000 33.13805 79 ASP A C 1
ATOM 620 O O . ASP A 1 80 ? -11.64962 -1.34289 19.62648 1.000 32.76636 79 ASP A O 1
ATOM 625 N N . LEU A 1 81 ? -10.75277 -1.71391 17.59222 1.000 29.84497 80 LEU A N 1
ATOM 626 C CA . LEU A 1 81 ? -10.03029 -2.90935 18.02516 1.000 29.54246 80 LEU A CA 1
ATOM 627 C C . LEU A 1 81 ? -8.99892 -2.56482 19.09317 1.000 28.96903 80 LEU A C 1
ATOM 628 O O . LEU A 1 81 ? -8.90144 -3.24156 20.12721 1.000 31.25095 80 LEU A O 1
ATOM 633 N N . ALA A 1 82 ? -8.22790 -1.49709 18.86745 1.000 27.64960 81 ALA A N 1
ATOM 634 C CA . ALA A 1 82 ? -7.20293 -1.09745 19.83176 1.000 29.57011 81 ALA A CA 1
ATOM 635 C C . ALA A 1 82 ? -7.81745 -0.70798 21.17322 1.000 31.88319 81 ALA A C 1
ATOM 636 O O . ALA A 1 82 ? -7.30005 -1.08177 22.23500 1.000 28.40416 81 ALA A O 1
ATOM 638 N N . GLU A 1 83 ? -8.91783 0.05375 21.15570 1.000 30.73360 82 GLU A N 1
ATOM 639 C CA . GLU A 1 83 ? -9.53836 0.42889 22.42774 1.000 33.68235 82 GLU A CA 1
ATOM 640 C C . GLU A 1 83 ? -10.05261 -0.79765 23.17254 1.000 33.69442 82 GLU A C 1
ATOM 641 O O . GLU A 1 83 ? -9.94472 -0.86975 24.40579 1.000 29.86481 82 GLU A O 1
ATOM 647 N N . ALA A 1 84 ? -10.58010 -1.79075 22.44383 1.000 31.20448 83 ALA A N 1
ATOM 648 C CA . ALA A 1 84 ? -11.00162 -3.03332 23.08715 1.000 30.62389 83 ALA A CA 1
ATOM 649 C C . ALA A 1 84 ? -9.81772 -3.77841 23.69005 1.000 31.49777 83 ALA A C 1
ATOM 650 O O . ALA A 1 84 ? -9.92154 -4.32345 24.79569 1.000 31.99193 83 ALA A O 1
ATOM 652 N N . LEU A 1 85 ? -8.68524 -3.82511 22.98185 1.000 27.44740 84 LEU A N 1
ATOM 653 C CA . LEU A 1 85 ? -7.50990 -4.48107 23.54643 1.000 29.35581 84 LEU A CA 1
ATOM 654 C C . LEU A 1 85 ? -7.00097 -3.73613 24.77346 1.000 28.23692 84 LEU A C 1
ATOM 655 O O . LEU A 1 85 ? -6.56318 -4.35899 25.74942 1.000 27.57851 84 LEU A O 1
ATOM 660 N N . LEU A 1 86 ? -7.04642 -2.40282 24.73293 1.000 28.38152 85 LEU A N 1
ATOM 661 C CA . LEU A 1 86 ? -6.64757 -1.59632 25.88289 1.000 27.81563 85 LEU A CA 1
ATOM 662 C C . LEU A 1 86 ? -7.51649 -1.88758 27.09786 1.000 30.30019 85 LEU A C 1
ATOM 663 O O . LEU A 1 86 ? -7.01242 -1.98186 28.22349 1.000 28.21085 85 LEU A O 1
ATOM 668 N N . GLU A 1 87 ? -8.83168 -1.98500 26.89284 1.000 31.55179 86 GLU A N 1
ATOM 669 C CA . GLU A 1 87 ? -9.73466 -2.29586 27.99530 1.000 32.90732 86 GLU A CA 1
ATOM 670 C C . GLU A 1 87 ? -9.44829 -3.67970 28.55882 1.000 35.19036 86 GLU A C 1
ATOM 671 O O . GLU A 1 87 ? -9.54609 -3.89598 29.77224 1.000 30.99842 86 GLU A O 1
ATOM 677 N N . ALA A 1 88 ? -9.06995 -4.62703 27.69963 1.000 28.13197 87 ALA A N 1
ATOM 678 C CA . ALA A 1 88 ? -8.77523 -5.97246 28.18935 1.000 28.02062 87 ALA A CA 1
ATOM 679 C C . ALA A 1 88 ? -7.48358 -5.99580 28.99887 1.000 28.56617 87 ALA A C 1
ATOM 680 O O . ALA A 1 88 ? -7.39458 -6.69441 30.02113 1.000 29.81124 87 ALA A O 1
ATOM 682 N N . ALA A 1 89 ? -6.46891 -5.24768 28.54914 1.000 27.88756 88 ALA A N 1
ATOM 683 C CA . ALA A 1 89 ? -5.19051 -5.20033 29.25300 1.000 25.97386 88 ALA A CA 1
ATOM 684 C C . ALA A 1 89 ? -5.33770 -4.53706 30.61563 1.000 28.04398 88 ALA A C 1
ATOM 685 O O . ALA A 1 89 ? -4.75691 -4.99699 31.60569 1.000 28.83561 88 ALA A O 1
ATOM 687 N N . LYS A 1 90 ? -6.09912 -3.44477 30.67708 1.000 27.98950 89 LYS A N 1
ATOM 688 C CA . LYS A 1 90 ? -6.26148 -2.73584 31.94527 1.000 25.33339 89 LYS A CA 1
ATOM 689 C C . LYS A 1 90 ? -6.98910 -3.59597 32.97125 1.000 29.88291 89 LYS A C 1
ATOM 690 O O . LYS A 1 90 ? -6.63951 -3.58955 34.16407 1.000 31.36107 89 LYS A O 1
ATOM 696 N N . ALA A 1 91 ? -8.02473 -4.31960 32.53806 1.000 29.70965 90 ALA A N 1
ATOM 697 C CA . ALA A 1 91 ? -8.76357 -5.17031 33.46683 1.000 31.39814 90 ALA A CA 1
ATOM 698 C C . ALA A 1 91 ? -7.89887 -6.32665 33.95705 1.000 33.51365 90 ALA A C 1
ATOM 699 O O . ALA A 1 91 ? -7.97562 -6.72004 35.13044 1.000 29.61223 90 ALA A O 1
ATOM 701 N N . GLU A 1 92 ? -7.06512 -6.88267 33.07039 1.000 30.09323 91 GLU A N 1
ATOM 702 C CA . GLU A 1 92 ? -6.14960 -7.94836 33.47062 1.000 31.61773 91 GLU A CA 1
ATOM 703 C C . GLU A 1 92 ? -5.08322 -7.42705 34.43174 1.000 29.64945 91 GLU A C 1
ATOM 704 O O . GLU A 1 92 ? -4.70587 -8.12129 35.38580 1.000 34.68585 91 GLU A O 1
ATOM 710 N N . LEU A 1 93 ? -4.60508 -6.19464 34.21571 1.000 28.10106 92 LEU A N 1
ATOM 711 C CA . LEU A 1 93 ? -3.64643 -5.60633 35.15020 1.000 31.96150 92 LEU A CA 1
ATOM 712 C C . LEU A 1 93 ? -4.28502 -5.37521 36.51773 1.000 30.08460 92 LEU A C 1
ATOM 713 O O . LEU A 1 93 ? -3.66366 -5.64756 37.55616 1.000 32.60418 92 LEU A O 1
ATOM 718 N N . ALA A 1 94 ? -5.52734 -4.87757 36.53869 1.000 28.85311 93 ALA A N 1
ATOM 719 C CA . ALA A 1 94 ? -6.23474 -4.70491 37.80748 1.000 31.02060 93 ALA A CA 1
ATOM 720 C C . ALA A 1 94 ? -6.37534 -6.03174 38.54440 1.000 33.45363 93 ALA A C 1
ATOM 721 O O . ALA A 1 94 ? -6.13908 -6.10741 39.75956 1.000 32.20428 93 ALA A O 1
ATOM 723 N N . ARG A 1 95 ? -6.74561 -7.09537 37.82770 1.000 30.84684 94 ARG A N 1
ATOM 724 C CA . ARG A 1 95 ? -6.85954 -8.40348 38.46690 1.000 32.28660 94 ARG A CA 1
ATOM 725 C C . ARG A 1 95 ? -5.51931 -8.86908 39.00924 1.000 33.01320 94 ARG A C 1
ATOM 726 O O . ARG A 1 95 ? -5.44699 -9.39505 40.12600 1.000 38.37815 94 ARG A O 1
ATOM 734 N N . ALA A 1 96 ? -4.44203 -8.67698 38.24303 1.000 32.21820 95 ALA A N 1
ATOM 735 C CA . ALA A 1 96 ? -3.12770 -9.09812 38.71851 1.000 32.78385 95 ALA A CA 1
ATOM 736 C C . ALA A 1 96 ? -2.70958 -8.30621 39.95050 1.000 35.34569 95 ALA A C 1
ATOM 737 O O . ALA A 1 96 ? -2.07795 -8.85043 40.86461 1.000 35.32366 95 ALA A O 1
ATOM 739 N N . LEU A 1 97 ? -3.06478 -7.02208 40.00179 1.000 31.19577 96 LEU A N 1
ATOM 740 C CA . LEU A 1 97 ? -2.66725 -6.19624 41.13286 1.000 33.88399 96 LEU A CA 1
ATOM 741 C C . LEU A 1 97 ? -3.40983 -6.57388 42.40583 1.000 36.81976 96 LEU A C 1
ATOM 742 O O . LEU A 1 97 ? -2.92782 -6.26909 43.50224 1.000 37.75904 96 LEU A O 1
ATOM 747 N N . SER A 1 98 ? -4.58733 -7.18993 42.28562 1.000 35.93657 97 SER A N 1
ATOM 748 C CA . SER A 1 98 ? -5.28375 -7.64956 43.47615 1.000 38.94473 97 SER A CA 1
ATOM 749 C C . SER A 1 98 ? -4.67886 -8.94098 43.99848 1.000 44.07788 97 SER A C 1
ATOM 750 O O . SER A 1 98 ? -4.65923 -9.16167 45.21120 1.000 47.91288 97 SER A O 1
ATOM 753 N N . LEU A 1 99 ? -4.17919 -9.79423 43.11081 1.000 43.76224 98 LEU A N 1
ATOM 754 C CA . LEU A 1 99 ? -3.64072 -11.09129 43.52254 1.000 48.40923 98 LEU A CA 1
ATOM 755 C C . LEU A 1 99 ? -2.42525 -10.91538 44.42083 1.000 52.39003 98 LEU A C 1
ATOM 756 O O . LEU A 1 99 ? -1.29964 -11.14452 43.99156 1.000 59.79982 98 LEU A O 1
ATOM 761 N N . MET B 1 1 ? -3.00198 -16.77955 25.27425 1.000 31.18543 0 MET B N 1
ATOM 762 C CA . MET B 1 1 ? -3.38785 -17.37103 23.98799 1.000 33.30288 0 MET B CA 1
ATOM 763 C C . MET B 1 1 ? -2.43044 -18.48288 23.57206 1.000 29.79710 0 MET B C 1
ATOM 764 O O . MET B 1 1 ? -1.22309 -18.39252 23.80876 1.000 31.53199 0 MET B O 1
ATOM 769 N N . SER B 1 2 ? -2.97291 -19.54047 22.97359 1.000 32.75425 1 SER B N 1
ATOM 770 C CA . SER B 1 2 ? -2.13453 -20.63014 22.49931 1.000 33.43980 1 SER B CA 1
ATOM 771 C C . SER B 1 2 ? -1.14779 -20.11852 21.44551 1.000 31.59650 1 SER B C 1
ATOM 772 O O . SER B 1 2 ? -1.41412 -19.11869 20.76082 1.000 29.67349 1 SER B O 1
ATOM 775 N N . PRO B 1 3 ? 0.00936 -20.77574 21.30612 1.000 32.81103 2 PRO B N 1
ATOM 776 C CA . PRO B 1 3 ? 0.94334 -20.37237 20.23866 1.000 32.86547 2 PRO B CA 1
ATOM 777 C C . PRO B 1 3 ? 0.34716 -20.49950 18.85242 1.000 31.55475 2 PRO B C 1
ATOM 778 O O . PRO B 1 3 ? 0.74999 -19.76216 17.94448 1.000 33.81057 2 PRO B O 1
ATOM 782 N N . GLU B 1 4 ? -0.61294 -21.40817 18.66850 1.000 31.22548 3 GLU B N 1
ATOM 783 C CA . GLU B 1 4 ? -1.28152 -21.55509 17.37727 1.000 29.92373 3 GLU B CA 1
ATOM 784 C C . GLU B 1 4 ? -2.08095 -20.30248 17.03984 1.000 29.48891 3 GLU B C 1
ATOM 785 O O . GLU B 1 4 ? -2.03200 -19.80606 15.90721 1.000 28.70542 3 GLU B O 1
ATOM 791 N N . ILE B 1 5 ? -2.82681 -19.77705 18.02022 1.000 30.25301 4 ILE B N 1
ATOM 792 C CA . ILE B 1 5 ? -3.58798 -18.55031 17.79774 1.000 30.59902 4 ILE B CA 1
ATOM 793 C C . ILE B 1 5 ? -2.64755 -17.38265 17.55709 1.000 30.15327 4 ILE B C 1
ATOM 794 O O . ILE B 1 5 ? -2.85483 -16.57766 16.63937 1.000 27.42039 4 ILE B O 1
ATOM 799 N N . GLU B 1 6 ? -1.59843 -17.26567 18.38074 1.000 29.56582 5 GLU B N 1
ATOM 800 C CA . GLU B 1 6 ? -0.63200 -16.18983 18.17280 1.000 29.40595 5 GLU B CA 1
ATOM 801 C C . GLU B 1 6 ? -0.03114 -16.23449 16.77110 1.000 30.27584 5 GLU B C 1
ATOM 802 O O . GLU B 1 6 ? 0.10738 -15.19305 16.11812 1.000 30.42450 5 GLU B O 1
ATOM 808 N N . ASP B 1 7 ? 0.32062 -17.43100 16.28269 1.000 28.53108 6 ASP B N 1
ATOM 809 C CA . ASP B 1 7 ? 0.91760 -17.53912 14.94861 1.000 31.72416 6 ASP B CA 1
ATOM 810 C C . ASP B 1 7 ? -0.06940 -17.14951 13.85658 1.000 28.30276 6 ASP B C 1
ATOM 811 O O . ASP B 1 7 ? 0.33045 -16.5698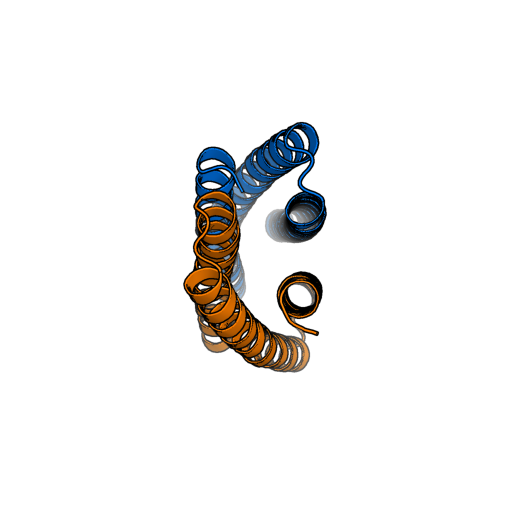2 12.83459 1.000 28.00143 6 ASP B O 1
ATOM 816 N N . LEU B 1 8 ? -1.34949 -17.46956 14.04419 1.000 23.86001 7 LEU B N 1
ATOM 817 C CA . LEU B 1 8 ? -2.35334 -17.07854 13.06456 1.000 24.36207 7 LEU B CA 1
ATOM 818 C C . LEU B 1 8 ? -2.51776 -15.56700 13.03870 1.000 27.15920 7 LEU B C 1
ATOM 819 O O . LEU B 1 8 ? -2.57943 -14.96312 11.96176 1.000 24.72600 7 LEU B O 1
ATOM 824 N N . LEU B 1 9 ? -2.59440 -14.94113 14.21816 1.000 25.59409 8 LEU B N 1
ATOM 825 C CA . LEU B 1 9 ? -2.69721 -13.48140 14.28220 1.000 22.65023 8 LEU B CA 1
ATOM 826 C C . LEU B 1 9 ? -1.48440 -12.81636 13.64506 1.000 26.43819 8 LEU B C 1
ATOM 827 O O . LEU B 1 9 ? -1.60574 -11.75985 13.01334 1.000 25.01485 8 LEU B O 1
ATOM 832 N N . LYS B 1 10 ? -0.29563 -13.39215 13.85253 1.000 24.97283 9 LYS B N 1
ATOM 833 C CA . LYS B 1 10 ? 0.91472 -12.87366 13.22717 1.000 28.22173 9 LYS B CA 1
ATOM 834 C C . LYS B 1 10 ? 0.75619 -12.82205 11.71464 1.000 24.74268 9 LYS B C 1
ATOM 835 O O . LYS B 1 10 ? 1.00062 -11.78618 11.08121 1.000 28.36033 9 LYS B O 1
ATOM 841 N N . LYS B 1 11 ? 0.33208 -13.93665 11.12507 1.000 23.23734 10 LYS B N 1
ATOM 842 C CA . LYS B 1 11 ? 0.16485 -13.98880 9.66804 1.000 25.87181 10 LYS B CA 1
ATOM 843 C C . LYS B 1 11 ? -0.96033 -13.07076 9.20687 1.000 27.14694 10 LYS B C 1
ATOM 844 O O . LYS B 1 11 ? -0.84647 -12.41355 8.16097 1.000 27.57221 10 LYS B O 1
ATOM 850 N N . ILE B 1 12 ? -2.05524 -13.01713 9.97437 1.000 24.95760 11 ILE B N 1
ATOM 851 C CA . ILE B 1 12 ? -3.16544 -12.12252 9.65593 1.000 23.30038 11 ILE B CA 1
ATOM 852 C C . ILE B 1 12 ? -2.66794 -10.68841 9.52408 1.000 26.35321 11 ILE B C 1
ATOM 853 O O . ILE B 1 12 ? -2.99071 -9.98814 8.56060 1.000 24.49069 11 ILE B O 1
ATOM 858 N N . LEU B 1 13 ? -1.87142 -10.23056 10.49753 1.000 22.85590 12 LEU B N 1
ATOM 859 C CA . LEU B 1 13 ? -1.36690 -8.86026 10.46208 1.000 25.07170 12 LEU B CA 1
ATOM 860 C C . LEU B 1 13 ? -0.39038 -8.65257 9.30993 1.000 24.71800 12 LEU B C 1
ATOM 861 O O . LEU B 1 13 ? -0.40302 -7.59735 8.65815 1.000 24.44797 12 LEU B O 1
ATOM 866 N N . GLU B 1 14 ? 0.46517 -9.64562 9.04582 1.000 28.62802 13 GLU B N 1
ATOM 867 C CA . GLU B 1 14 ? 1.38119 -9.56434 7.90800 1.000 26.90430 13 GLU B CA 1
ATOM 868 C C . GLU B 1 14 ? 0.61621 -9.43635 6.60090 1.000 26.64326 13 GLU B C 1
ATOM 869 O O . GLU B 1 14 ? 0.97936 -8.63100 5.73371 1.000 27.49486 13 GLU B O 1
ATOM 875 N N . LEU B 1 15 ? -0.45367 -10.21448 6.44772 1.000 25.34460 14 LEU B N 1
ATOM 876 C CA . LEU B 1 15 ? -1.25036 -10.15859 5.22299 1.000 25.55756 14 LEU B CA 1
ATOM 877 C C . LEU B 1 15 ? -2.02716 -8.85053 5.10346 1.000 27.47598 14 LEU B C 1
ATOM 878 O O . LEU B 1 15 ? -2.21675 -8.33314 3.99643 1.000 24.89760 14 LEU B O 1
ATOM 883 N N . LEU B 1 16 ? -2.49818 -8.30457 6.22488 1.000 25.80535 15 LEU B N 1
ATOM 884 C CA . LEU B 1 16 ? -3.14594 -6.99674 6.18022 1.000 20.29487 15 LEU B CA 1
ATOM 885 C C . LEU B 1 16 ? -2.17644 -5.91659 5.72000 1.000 25.52577 15 LEU B C 1
ATOM 886 O O . LEU B 1 16 ? -2.55073 -5.03506 4.93414 1.000 27.18065 15 LEU B O 1
ATOM 891 N N . GLU B 1 17 ? -0.92439 -5.96699 6.18502 1.000 24.29627 16 GLU B N 1
ATOM 892 C CA . GLU B 1 17 ? 0.08434 -5.04909 5.66090 1.000 27.90964 16 GLU B CA 1
ATOM 893 C C . GLU B 1 17 ? 0.19621 -5.17160 4.14528 1.000 28.11257 16 GLU B C 1
ATOM 894 O O . GLU B 1 17 ? 0.22578 -4.16452 3.42223 1.000 27.06802 16 GLU B O 1
ATOM 900 N N . LYS B 1 18 ? 0.25296 -6.40223 3.64320 1.000 26.70500 17 LYS B N 1
ATOM 901 C CA . LYS B 1 18 ? 0.32473 -6.57718 2.19216 1.000 23.87980 17 LYS B CA 1
ATOM 902 C C . LYS B 1 18 ? -0.92460 -6.01182 1.52100 1.000 26.97761 17 LYS B C 1
ATOM 903 O O . LYS B 1 18 ? -0.83313 -5.34647 0.47707 1.000 25.67945 17 LYS B O 1
ATOM 909 N N . ALA B 1 19 ? -2.09689 -6.21950 2.13795 1.000 27.33129 18 ALA B N 1
ATOM 910 C CA . ALA B 1 19 ? -3.34540 -5.71224 1.57273 1.000 25.82396 18 ALA B CA 1
ATOM 911 C C . ALA B 1 19 ? -3.33415 -4.19556 1.47839 1.000 27.85338 18 ALA B C 1
ATOM 912 O O . ALA B 1 19 ? -3.66230 -3.62398 0.42702 1.000 25.45201 18 ALA B O 1
ATOM 914 N N . PHE B 1 20 ? -2.95368 -3.51492 2.56577 1.000 24.92980 19 PHE B N 1
ATOM 915 C CA . PHE B 1 20 ? -2.87123 -2.05942 2.49643 1.000 24.85693 19 PHE B CA 1
ATOM 916 C C . PHE B 1 20 ? -1.88069 -1.61017 1.42608 1.000 26.82175 19 PHE B C 1
ATOM 917 O O . PHE B 1 20 ? -2.13916 -0.64234 0.69841 1.000 29.48259 19 PHE B O 1
ATOM 925 N N . ALA B 1 21 ? -0.75586 -2.31929 1.28987 1.000 24.20856 20 ALA B N 1
ATOM 926 C CA . ALA B 1 21 ? 0.20805 -1.94722 0.26071 1.000 27.64314 20 ALA B CA 1
ATOM 927 C C . ALA B 1 21 ? -0.38817 -2.13543 -1.12833 1.000 30.23938 20 ALA B C 1
ATOM 928 O O . ALA B 1 21 ? -0.21449 -1.28021 -2.00624 1.000 32.22267 20 ALA B O 1
ATOM 930 N N . LEU B 1 22 ? -1.11944 -3.23325 -1.33348 1.000 26.16116 21 LEU B N 1
ATOM 931 C CA . LEU B 1 22 ? -1.74235 -3.48617 -2.63545 1.000 31.05925 21 LEU B CA 1
ATOM 932 C C . LEU B 1 22 ? -2.81716 -2.45523 -2.95207 1.000 29.68416 21 LEU B C 1
ATOM 933 O O . LEU B 1 22 ? -2.91756 -1.98955 -4.09526 1.000 31.05250 21 LEU B O 1
ATOM 938 N N . TRP B 1 23 ? -3.65346 -2.11330 -1.96765 1.000 28.61820 22 TRP B N 1
ATOM 939 C CA . TRP B 1 23 ? -4.63674 -1.05092 -2.15854 1.000 28.85990 22 TRP B CA 1
ATOM 940 C C . TRP B 1 23 ? -3.96425 0.24400 -2.59041 1.000 33.52476 22 TRP B C 1
ATOM 941 O O . TRP B 1 23 ? -4.42757 0.91444 -3.52004 1.000 29.77921 22 TRP B O 1
ATOM 952 N N . ALA B 1 24 ? -2.87217 0.61776 -1.91588 1.000 27.87876 23 ALA B N 1
ATOM 953 C CA . ALA B 1 24 ? -2.12689 1.81027 -2.32159 1.000 29.20719 23 ALA B CA 1
ATOM 954 C C . ALA B 1 24 ? -1.60005 1.68778 -3.75078 1.000 30.37034 23 ALA B C 1
ATOM 955 O O . ALA B 1 24 ? -1.69888 2.64022 -4.54069 1.000 29.98601 23 ALA B O 1
ATOM 957 N N . GLU B 1 25 ? -1.02142 0.53242 -4.09918 1.000 31.28096 24 GLU B N 1
ATOM 958 C CA . GLU B 1 25 ? -0.48705 0.35896 -5.45252 1.000 31.99888 24 GLU B CA 1
ATOM 959 C C . GLU B 1 25 ? -1.58499 0.41244 -6.50374 1.000 33.53755 24 GLU B C 1
ATOM 960 O O . GLU B 1 25 ? -1.35684 0.91069 -7.61218 1.000 31.60191 24 GLU B O 1
ATOM 966 N N . ALA B 1 26 ? -2.77243 -0.11207 -6.19404 1.000 27.51622 25 ALA B N 1
ATOM 967 C CA . ALA B 1 26 ? -3.85972 -0.07322 -7.16908 1.000 32.44045 25 ALA B CA 1
ATOM 968 C C . ALA B 1 26 ? -4.28089 1.36470 -7.47026 1.000 33.55930 25 ALA B C 1
ATOM 969 O O . ALA B 1 26 ? -4.41962 1.75034 -8.63888 1.000 30.61916 25 ALA B O 1
ATOM 971 N N . LYS B 1 27 ? -4.48139 2.17820 -6.42344 1.000 27.66648 26 LYS B N 1
ATOM 972 C CA . LYS B 1 27 ? -4.86047 3.57827 -6.63251 1.000 31.14861 26 LYS B CA 1
ATOM 973 C C . LYS B 1 27 ? -3.74200 4.35384 -7.32256 1.000 34.36933 26 LYS B C 1
ATOM 974 O O . LYS B 1 27 ? -4.01324 5.24941 -8.13208 1.000 33.05493 26 LYS B O 1
ATOM 980 N N . LYS B 1 28 ? -2.48126 4.04968 -7.00217 1.000 33.89480 27 LYS B N 1
ATOM 981 C CA . LYS B 1 28 ? -1.38778 4.70307 -7.71646 1.000 35.24869 27 LYS B CA 1
ATOM 982 C C . LYS B 1 28 ? -1.37463 4.29789 -9.18749 1.000 35.14108 27 LYS B C 1
ATOM 983 O O . LYS B 1 28 ? -1.13151 5.13642 -10.06523 1.000 35.07509 27 LYS B O 1
ATOM 989 N N . ALA B 1 29 ? -1.63675 3.02178 -9.48180 1.000 33.13675 28 ALA B N 1
ATOM 990 C CA . ALA B 1 29 ? -1.69871 2.60956 -10.88824 1.000 32.19620 28 ALA B CA 1
ATOM 991 C C . ALA B 1 29 ? -2.79673 3.35380 -11.63377 1.000 33.73112 28 ALA B C 1
ATOM 992 O O . ALA B 1 29 ? -2.60231 3.76549 -12.78732 1.000 35.52947 28 ALA B O 1
ATOM 994 N N . LEU B 1 30 ? -3.96325 3.52604 -11.00608 1.000 30.36849 29 LEU B N 1
ATOM 995 C CA . LEU B 1 30 ? -5.02783 4.29338 -11.64961 1.000 32.33512 29 LEU B CA 1
ATOM 996 C C . LEU B 1 30 ? -4.58747 5.72626 -11.91971 1.000 34.54725 29 LEU B C 1
ATOM 997 O O . LEU B 1 30 ? -4.71834 6.22984 -13.04480 1.000 33.06344 29 LEU B O 1
ATOM 1002 N N . ALA B 1 31 ? -4.06323 6.40346 -10.89285 1.000 35.04269 30 ALA B N 1
ATOM 1003 C CA . ALA B 1 31 ? -3.62127 7.78256 -11.07178 1.000 37.03108 30 ALA B CA 1
ATOM 1004 C C . ALA B 1 31 ? -2.57581 7.90024 -12.17709 1.000 38.99757 30 ALA B C 1
ATOM 1005 O O . ALA B 1 31 ? -2.51193 8.92296 -12.86785 1.000 38.82635 30 ALA B O 1
ATOM 1007 N N . GLU B 1 32 ? -1.76641 6.86457 -12.37347 1.000 34.27913 31 GLU B N 1
ATOM 1008 C CA . GLU B 1 32 ? -0.69936 6.88711 -13.35630 1.000 39.55875 31 GLU B CA 1
ATOM 1009 C C . GLU B 1 32 ? -1.16364 6.38274 -14.71458 1.000 36.15287 31 GLU B C 1
ATOM 1010 O O . GLU B 1 32 ? -0.34342 6.23372 -15.62848 1.000 42.41091 31 GLU B O 1
ATOM 1016 N N . GLY B 1 33 ? -2.46258 6.14143 -14.86847 1.000 35.52267 32 GLY B N 1
ATOM 1017 C CA . GLY B 1 33 ? -3.01215 5.75950 -16.15529 1.000 34.97249 32 GLY B CA 1
ATOM 1018 C C . GLY B 1 33 ? -2.71886 4.33885 -16.57502 1.000 36.32544 32 GLY B C 1
ATOM 1019 O O . GLY B 1 33 ? -2.68617 4.05180 -17.77850 1.000 34.44966 32 GLY B O 1
ATOM 1020 N N . ASP B 1 34 ? -2.51817 3.42662 -15.62030 1.000 31.52774 33 ASP B N 1
ATOM 1021 C CA . ASP B 1 34 ? -2.19694 2.03830 -15.94207 1.000 36.64536 33 ASP B CA 1
ATOM 1022 C C . ASP B 1 34 ? -3.37700 1.18349 -15.48633 1.000 34.98917 33 ASP B C 1
ATOM 1023 O O . ASP B 1 34 ? -3.39143 0.66215 -14.36836 1.000 31.28421 33 ASP B O 1
ATOM 1028 N N . LEU B 1 35 ? -4.37607 1.05285 -16.36421 1.000 29.88448 34 LEU B N 1
ATOM 1029 C CA . LEU B 1 35 ? -5.60055 0.33900 -16.00373 1.000 29.27492 34 LEU B CA 1
ATOM 1030 C C . LEU B 1 35 ? -5.32186 -1.13001 -15.72735 1.000 29.35387 34 LEU B C 1
ATOM 1031 O O . LEU B 1 35 ? -5.77963 -1.68287 -14.71416 1.000 35.13513 34 LEU B O 1
ATOM 1036 N N . GLU B 1 36 ? -4.54620 -1.77305 -16.60729 1.000 30.88561 35 GLU B N 1
ATOM 1037 C CA . GLU B 1 36 ? -4.30956 -3.20544 -16.48266 1.000 31.10019 35 GLU B CA 1
ATOM 1038 C C . GLU B 1 36 ? -3.55440 -3.52881 -15.19958 1.000 32.39488 35 GLU B C 1
ATOM 1039 O O . GLU B 1 36 ? -3.85649 -4.52935 -14.53636 1.000 30.35257 35 GLU B O 1
ATOM 1045 N N . LYS B 1 37 ? -2.55979 -2.70504 -14.84080 1.000 29.06845 36 LYS B N 1
ATOM 1046 C CA . LYS B 1 37 ? -1.87298 -2.90371 -13.56345 1.000 33.10590 36 LYS B CA 1
ATOM 1047 C C . LYS B 1 37 ? -2.83110 -2.75681 -12.39235 1.000 31.89838 36 LYS B C 1
ATOM 1048 O O . LYS B 1 37 ? -2.77119 -3.53482 -11.42963 1.000 29.70302 36 LYS B O 1
ATOM 1054 N N . ALA B 1 38 ? -3.71268 -1.75482 -12.44559 1.000 29.70963 37 ALA B N 1
ATOM 1055 C CA . ALA B 1 38 ? -4.66932 -1.56306 -11.35997 1.000 30.48824 37 ALA B CA 1
ATOM 1056 C C . ALA B 1 38 ? -5.59751 -2.76510 -11.22714 1.000 31.94304 37 ALA B C 1
ATOM 1057 O O . ALA B 1 38 ? -5.85094 -3.24377 -10.11555 1.000 27.08856 37 ALA B O 1
ATOM 1059 N N . ILE B 1 39 ? -6.10884 -3.26946 -12.35113 1.000 25.69824 38 ILE B N 1
ATOM 1060 C CA . ILE B 1 39 ? -7.00481 -4.42271 -12.32223 1.000 28.10847 38 ILE B CA 1
ATOM 1061 C C . ILE B 1 39 ? -6.29352 -5.64774 -11.76671 1.000 28.11831 38 ILE B C 1
ATOM 1062 O O . ILE B 1 39 ? -6.86103 -6.40926 -10.97264 1.000 27.68982 38 ILE B O 1
ATOM 1067 N N . SER B 1 40 ? -5.05757 -5.89126 -12.20531 1.000 27.75700 39 SER B N 1
ATOM 1068 C CA . SER B 1 40 ? -4.34827 -7.05059 -11.68122 1.000 28.94136 39 SER B CA 1
ATOM 1069 C C . SER B 1 40 ? -4.00907 -6.87646 -10.20596 1.000 28.25548 39 SER B C 1
ATOM 1070 O O . SER B 1 40 ? -4.02336 -7.85619 -9.45173 1.000 28.24846 39 SER B O 1
ATOM 1073 N N . THR B 1 41 ? -3.71642 -5.64778 -9.77910 1.000 27.78427 40 THR B N 1
ATOM 1074 C CA . THR B 1 41 ? -3.37345 -5.43312 -8.37312 1.000 25.95061 40 THR B CA 1
ATOM 1075 C C . THR B 1 41 ? -4.59528 -5.61109 -7.47950 1.000 25.17134 40 THR B C 1
ATOM 1076 O O . THR B 1 41 ? -4.49430 -6.17073 -6.37652 1.000 31.47074 40 THR B O 1
ATOM 1080 N N . LEU B 1 42 ? -5.75684 -5.13059 -7.92744 1.000 27.87646 41 LEU B N 1
ATOM 1081 C CA . LEU B 1 42 ? -6.98677 -5.33048 -7.16476 1.000 26.90847 41 LEU B CA 1
ATOM 1082 C C . LEU B 1 42 ? -7.35321 -6.80664 -7.07876 1.000 28.88932 41 LEU B C 1
ATOM 1083 O O . LEU B 1 42 ? -7.86793 -7.26926 -6.05130 1.000 26.05681 41 LEU B O 1
ATOM 1088 N N . LYS B 1 43 ? -7.11341 -7.56747 -8.15164 1.000 28.58537 42 LYS B N 1
ATOM 1089 C CA . LYS B 1 43 ? -7.38812 -8.99943 -8.08357 1.000 26.44854 42 LYS B CA 1
ATOM 1090 C C . LYS B 1 43 ? -6.45933 -9.68711 -7.09263 1.000 24.57904 42 LYS B C 1
ATOM 1091 O O . LYS B 1 43 ? -6.88342 -10.58638 -6.35606 1.000 28.92464 42 LYS B O 1
ATOM 1097 N N . GLU B 1 44 ? -5.18386 -9.28722 -7.06920 1.000 26.29215 43 GLU B N 1
ATOM 1098 C CA . GLU B 1 44 ? -4.26805 -9.79504 -6.04569 1.000 31.73286 43 GLU B CA 1
ATOM 1099 C C . GLU B 1 44 ? -4.68161 -9.34730 -4.64609 1.000 28.69064 43 GLU B C 1
ATOM 1100 O O . GLU B 1 44 ? -4.48701 -10.07704 -3.66466 1.000 28.60547 43 GLU B O 1
ATOM 1106 N N . LEU B 1 45 ? -5.22305 -8.13984 -4.53162 1.000 26.38021 44 LEU B N 1
ATOM 1107 C CA . LEU B 1 45 ? -5.65699 -7.65645 -3.22652 1.000 29.20792 44 LEU B CA 1
ATOM 1108 C C . LEU B 1 45 ? -6.83526 -8.47241 -2.71210 1.000 27.64390 44 LEU B C 1
ATOM 1109 O O . LEU B 1 45 ? -6.86842 -8.86864 -1.53905 1.000 27.73080 44 LEU B O 1
ATOM 1114 N N . ILE B 1 46 ? -7.81467 -8.73885 -3.57890 1.000 25.31116 45 ILE B N 1
ATOM 1115 C CA . ILE B 1 46 ? -8.95081 -9.56507 -3.18313 1.000 25.82444 45 ILE B CA 1
ATOM 1116 C C . ILE B 1 46 ? -8.49386 -10.95234 -2.73842 1.000 29.37624 45 ILE B C 1
ATOM 1117 O O . ILE B 1 46 ? -8.95902 -11.46463 -1.71290 1.000 28.64299 45 ILE B O 1
ATOM 1122 N N . ALA B 1 47 ? -7.55462 -11.56587 -3.46857 1.000 27.95963 46 ALA B N 1
ATOM 1123 C CA . ALA B 1 47 ? -7.03090 -12.86756 -3.04494 1.000 29.93998 46 ALA B CA 1
ATOM 1124 C C . ALA B 1 47 ? -6.39003 -12.79044 -1.65876 1.000 29.01405 46 ALA B C 1
ATOM 1125 O O . ALA B 1 47 ? -6.59071 -13.68199 -0.81857 1.000 30.29875 46 ALA B O 1
ATOM 1127 N N . THR B 1 48 ? -5.60493 -11.73837 -1.41192 1.000 27.36187 47 THR B N 1
ATOM 1128 C CA . THR B 1 48 ? -4.89594 -11.59481 -0.14189 1.000 27.36855 47 THR B CA 1
ATOM 1129 C C . THR B 1 48 ? -5.87528 -11.43743 1.01600 1.000 28.28717 47 THR B C 1
ATOM 1130 O O . THR B 1 48 ? -5.73547 -12.09528 2.06125 1.000 26.96251 47 THR B O 1
ATOM 1134 N N . ILE B 1 49 ? -6.87372 -10.56447 0.85285 1.000 26.06538 48 ILE B N 1
ATOM 1135 C CA . ILE B 1 49 ? -7.87349 -10.37479 1.90493 1.000 28.48458 48 ILE B CA 1
ATOM 1136 C C . ILE B 1 49 ? -8.65611 -11.66085 2.11686 1.000 29.60096 48 ILE B C 1
ATOM 1137 O O . ILE B 1 49 ? -9.04123 -11.99973 3.24090 1.000 27.35574 48 ILE B O 1
ATOM 1142 N N . GLU B 1 50 ? -8.90249 -12.39906 1.03080 1.000 28.50329 49 GLU B N 1
ATOM 1143 C CA . GLU B 1 50 ? -9.62806 -13.65766 1.12191 1.000 27.34648 49 GLU B CA 1
ATOM 1144 C C . GLU B 1 50 ? -8.89987 -14.63601 2.03587 1.000 28.71723 49 GLU B C 1
ATOM 1145 O O . GLU B 1 50 ? -9.53240 -15.34000 2.83638 1.000 31.30198 49 GLU B O 1
ATOM 1151 N N . GLU B 1 51 ? -7.56254 -14.66563 1.97015 1.000 27.07059 50 GLU B N 1
ATOM 1152 C CA . GLU B 1 51 ? -6.83782 -15.52192 2.90710 1.000 30.41183 50 GLU B CA 1
ATOM 1153 C C . GLU B 1 51 ? -6.82692 -14.95366 4.32664 1.000 28.56159 50 GLU B C 1
ATOM 1154 O O . GLU B 1 51 ? -6.84948 -15.73129 5.29668 1.000 31.12176 50 GLU B O 1
ATOM 1160 N N . VAL B 1 52 ? -6.77969 -13.62172 4.48478 1.000 26.05388 51 VAL B N 1
ATOM 1161 C CA . VAL B 1 52 ? -6.90132 -13.06842 5.84292 1.000 22.65271 51 VAL B CA 1
ATOM 1162 C C . VAL B 1 52 ? -8.14982 -13.61017 6.50884 1.000 25.69421 51 VAL B C 1
ATOM 1163 O O . VAL B 1 52 ? -8.13002 -14.00555 7.68639 1.000 29.38649 51 VAL B O 1
ATOM 1167 N N . ILE B 1 53 ? -9.25988 -13.61791 5.76967 1.000 27.43246 52 ILE B N 1
ATOM 1168 C CA . ILE B 1 53 ? -10.53817 -14.05085 6.31787 1.000 28.52478 52 ILE B CA 1
ATOM 1169 C C . ILE B 1 53 ? -10.49347 -15.52705 6.69183 1.000 30.55181 52 ILE B C 1
ATOM 1170 O O . ILE B 1 53 ? -10.95255 -15.91661 7.77594 1.000 29.30197 52 ILE B O 1
ATOM 1175 N N . VAL B 1 54 ? -9.92595 -16.36868 5.81991 1.000 28.18055 53 VAL B N 1
ATOM 1176 C CA . VAL B 1 54 ? -9.73778 -17.78052 6.16925 1.000 30.90284 53 VAL B CA 1
ATOM 1177 C C . VAL B 1 54 ? -8.99194 -17.90052 7.49516 1.000 30.34304 53 VAL B C 1
ATOM 1178 O O . VAL B 1 54 ? -9.41721 -18.61463 8.41673 1.000 30.67837 53 VAL B O 1
ATOM 1182 N N . LEU B 1 55 ? -7.86290 -17.20354 7.60732 1.000 31.44412 54 LEU B N 1
ATOM 1183 C CA . LEU B 1 55 ? -7.04625 -17.31200 8.81285 1.000 30.60630 54 LEU B CA 1
ATOM 1184 C C . LEU B 1 55 ? -7.76493 -16.73626 10.02112 1.000 29.88830 54 LEU B C 1
ATOM 1185 O O . LEU B 1 55 ? -7.65712 -17.27614 11.13043 1.000 30.60696 54 LEU B O 1
ATOM 1190 N N . THR B 1 56 ? -8.47858 -15.62385 9.83732 1.000 26.76395 55 THR B N 1
ATOM 1191 C CA . THR B 1 56 ? -9.16502 -15.02594 10.97527 1.000 30.04331 55 THR B CA 1
ATOM 1192 C C . THR B 1 56 ? -10.32533 -15.89844 11.43216 1.000 32.59547 55 THR B C 1
ATOM 1193 O O . THR B 1 56 ? -10.59318 -16.00299 12.63224 1.000 30.76875 55 THR B O 1
ATOM 1197 N N . LYS B 1 57 ? -11.01998 -16.55004 10.49776 1.000 29.42650 56 LYS B N 1
ATOM 1198 C CA . LYS B 1 57 ? -12.06781 -17.47426 10.92285 1.000 30.66267 56 LYS B CA 1
ATOM 1199 C C . LYS B 1 57 ? -11.48367 -18.64126 11.71229 1.000 30.28942 56 LYS B C 1
ATOM 1200 O O . LYS B 1 57 ? -12.10502 -19.13003 12.66437 1.000 32.53063 56 LYS B O 1
ATOM 1206 N N . LYS B 1 58 ? -10.28672 -19.09877 11.33365 1.000 30.68788 57 LYS B N 1
ATOM 1207 C CA . LYS B 1 58 ? -9.62024 -20.15408 12.09350 1.000 33.17644 57 LYS B CA 1
ATOM 1208 C C . LYS B 1 58 ? -9.24723 -19.68108 13.49365 1.000 31.99168 57 LYS B C 1
ATOM 1209 O O . LYS B 1 58 ? -9.47192 -20.39048 14.48458 1.000 31.10424 57 LYS B O 1
ATOM 1215 N N . ALA B 1 59 ? -8.63480 -18.50115 13.58722 1.000 30.07909 58 ALA B N 1
ATOM 1216 C CA . ALA B 1 59 ? -8.20201 -17.97938 14.88075 1.000 27.31675 58 ALA B CA 1
ATOM 1217 C C . ALA B 1 59 ? -9.38811 -17.77641 15.81433 1.000 29.35330 58 ALA B C 1
ATOM 1218 O O . ALA B 1 59 ? -9.28540 -18.00013 17.03220 1.000 33.11640 58 ALA B O 1
ATOM 1220 N N . LEU B 1 60 ? -10.51981 -17.33797 15.26160 1.000 30.48799 59 LEU B N 1
ATOM 1221 C CA . LEU B 1 60 ? -11.73164 -17.17219 16.05663 1.000 30.57434 59 LEU B CA 1
ATOM 1222 C C . LEU B 1 60 ? -12.25737 -18.52275 16.54356 1.000 37.37550 59 LEU B C 1
ATOM 1223 O O . LEU B 1 60 ? -12.63159 -18.66690 17.71548 1.000 36.97397 59 LEU B O 1
ATOM 1228 N N . GLU B 1 61 ? -12.28286 -19.52129 15.65906 1.000 35.37421 60 GLU B N 1
ATOM 1229 C CA . GLU B 1 61 ? -12.59606 -20.89798 16.04373 1.000 35.22144 60 GLU B CA 1
ATOM 1230 C C . GLU B 1 61 ? -11.75928 -21.38251 17.22103 1.000 34.48729 60 GLU B C 1
ATOM 1231 O O . GLU B 1 61 ? -12.29617 -21.83848 18.24012 1.000 38.02318 60 GLU B O 1
ATOM 1237 N N . LEU B 1 62 ? -10.43315 -21.32542 17.08208 1.000 31.74716 61 LEU B N 1
ATOM 1238 C CA . LEU B 1 62 ? -9.55254 -21.72560 18.17699 1.000 35.07220 61 LEU B CA 1
ATOM 1239 C C . LEU B 1 62 ? -9.82181 -20.91070 19.43390 1.000 38.82965 61 LEU B C 1
ATOM 1240 O O . LEU B 1 62 ? -9.81599 -21.44984 20.55181 1.000 37.98200 61 LEU B O 1
ATOM 1245 N N . ALA B 1 63 ? -10.06229 -19.60759 19.27234 1.000 35.93504 62 ALA B N 1
ATOM 1246 C CA . ALA B 1 63 ? -10.27361 -18.74176 20.42812 1.000 35.99717 62 ALA B CA 1
ATOM 1247 C C . ALA B 1 63 ? -11.52841 -19.12975 21.19953 1.000 38.77236 62 ALA B C 1
ATOM 1248 O O . ALA B 1 63 ? -11.50514 -19.18434 22.43884 1.000 39.14375 62 ALA B O 1
ATOM 1250 N N . GLU B 1 64 ? -12.63718 -19.40479 20.50066 1.000 34.00661 63 GLU B N 1
ATOM 1251 C CA . GLU B 1 64 ? -13.81880 -19.86332 21.22820 1.000 42.54678 63 GLU B CA 1
ATOM 1252 C C . GLU B 1 64 ? -13.58503 -21.23142 21.85440 1.000 43.65857 63 GLU B C 1
ATOM 1253 O O . GLU B 1 64 ? -14.02633 -21.47617 22.98075 1.000 42.32671 63 GLU B O 1
ATOM 1259 N N . LYS B 1 65 ? -12.87730 -22.12746 21.15683 1.000 39.58352 64 LYS B N 1
ATOM 1260 C CA . LYS B 1 65 ? -12.63223 -23.45941 21.70599 1.000 43.23175 64 LYS B CA 1
ATOM 1261 C C . LYS B 1 65 ? -11.80323 -23.39005 22.98268 1.000 46.17542 64 LYS B C 1
ATOM 1262 O O . LYS B 1 65 ? -11.94706 -24.24640 23.86395 1.000 47.75285 64 LYS B O 1
ATOM 1268 N N . GLU B 1 66 ? -10.95071 -22.37342 23.11469 1.000 43.26338 65 GLU B N 1
ATOM 1269 C CA . GLU B 1 66 ? -10.16348 -22.18042 24.32618 1.000 46.06782 65 GLU B CA 1
ATOM 1270 C C . GLU B 1 66 ? -10.90663 -21.42922 25.42120 1.000 45.01698 65 GLU B C 1
ATOM 1271 O O . GLU B 1 66 ? -10.39270 -21.34428 26.53957 1.000 45.45086 65 GLU B O 1
ATOM 1277 N N . GLY B 1 67 ? -12.08499 -20.87956 25.13559 1.000 44.48063 66 GLY B N 1
ATOM 1278 C CA . GLY B 1 67 ? -12.78477 -20.06458 26.11000 1.000 42.65399 66 GLY B CA 1
ATOM 1279 C C . GLY B 1 67 ? -12.01982 -18.79681 26.43771 1.000 47.31483 66 GLY B C 1
ATOM 1280 O O . GLY B 1 67 ? -11.89051 -18.41848 27.60462 1.000 48.37287 66 GLY B O 1
ATOM 1281 N N . ASN B 1 68 ? -11.51108 -18.13538 25.39754 1.000 42.28738 67 ASN B N 1
ATOM 1282 C CA . ASN B 1 68 ? -10.62473 -16.97931 25.46538 1.000 41.48188 67 ASN B CA 1
ATOM 1283 C C . ASN B 1 68 ? -11.36306 -15.72755 24.99342 1.000 41.24397 67 ASN B C 1
ATOM 1284 O O . ASN B 1 68 ? -11.20572 -15.31245 23.83974 1.000 38.07404 67 ASN B O 1
ATOM 1289 N N . PRO B 1 69 ? -12.15933 -15.09070 25.85869 1.000 40.27647 68 PRO B N 1
ATOM 1290 C CA . PRO B 1 69 ? -13.09098 -14.05921 25.37093 1.000 40.48040 68 PRO B CA 1
ATOM 1291 C C . PRO B 1 69 ? -12.41391 -12.79187 24.87368 1.000 37.55834 68 PRO B C 1
ATOM 1292 O O . PRO B 1 69 ? -12.95212 -12.14762 23.96298 1.000 38.56711 68 PRO B O 1
ATOM 1296 N N . GLU B 1 70 ? -11.27117 -12.39878 25.44909 1.000 37.21475 69 GLU B N 1
ATOM 1297 C CA . GLU B 1 70 ? -10.52572 -11.26511 24.90609 1.000 37.53584 69 GLU B CA 1
ATOM 1298 C C . GLU B 1 70 ? -10.11893 -11.50607 23.45864 1.000 34.71193 69 GLU B C 1
ATOM 1299 O O . GLU B 1 70 ? -10.30035 -10.63435 22.59882 1.000 32.58917 69 GLU B O 1
ATOM 1305 N N . ILE B 1 71 ? -9.54479 -12.68051 23.17155 1.000 33.43783 70 ILE B N 1
ATOM 1306 C CA . ILE B 1 71 ? -9.12572 -12.96749 21.79794 1.000 31.41033 70 ILE B CA 1
ATOM 1307 C C . ILE B 1 71 ? -10.30003 -13.31725 20.89211 1.000 33.97061 70 ILE B C 1
ATOM 1308 O O . ILE B 1 71 ? -10.19533 -13.16017 19.66619 1.000 30.87727 70 ILE B O 1
ATOM 1313 N N . VAL B 1 72 ? -11.42875 -13.76796 21.44486 1.000 35.41665 71 VAL B N 1
ATOM 1314 C CA . VAL B 1 72 ? -12.61296 -13.95169 20.60670 1.000 32.21386 71 VAL B CA 1
ATOM 1315 C C . VAL B 1 72 ? -13.07441 -12.60478 20.05878 1.000 34.67822 71 VAL B C 1
ATOM 1316 O O . VAL B 1 72 ? -13.33652 -12.45442 18.85881 1.000 31.27633 71 VAL B O 1
ATOM 1320 N N . GLU B 1 73 ? -13.17524 -11.60295 20.93232 1.000 32.92398 72 GLU B N 1
ATOM 1321 C CA . GLU B 1 73 ? -13.51172 -10.25727 20.47858 1.000 32.37899 72 GLU B CA 1
ATOM 1322 C C . GLU B 1 73 ? -12.47927 -9.71526 19.49082 1.000 33.11363 72 GLU B C 1
ATOM 1323 O O . GLU B 1 73 ? -12.84201 -9.09106 18.48598 1.000 30.46525 72 GLU B O 1
ATOM 1329 N N . GLN B 1 74 ? -11.19124 -9.94687 19.75385 1.000 29.92798 73 GLN B N 1
ATOM 1330 C CA . GLN B 1 74 ? -10.14827 -9.44342 18.85962 1.000 29.30492 73 GLN B CA 1
ATOM 1331 C C . GLN B 1 74 ? -10.29774 -10.07553 17.47518 1.000 28.53137 73 GLN B C 1
ATOM 1332 O O . GLN B 1 74 ? -10.28277 -9.37932 16.44504 1.000 28.05990 73 GLN B O 1
ATOM 1338 N N . ALA B 1 75 ? -10.48865 -11.39913 17.43597 1.000 26.30192 74 ALA B N 1
ATOM 1339 C CA . ALA B 1 75 ? -10.67735 -12.09158 16.15895 1.000 31.35964 74 ALA B CA 1
ATOM 1340 C C . ALA B 1 75 ? -11.92090 -11.59209 15.43167 1.000 30.22246 74 ALA B C 1
ATOM 1341 O O . ALA B 1 75 ? -11.90250 -11.41108 14.20857 1.000 29.18905 74 ALA B O 1
ATOM 1343 N N . LYS B 1 76 ? -13.01827 -11.37951 16.16740 1.000 29.57023 75 LYS B N 1
ATOM 1344 C CA . LYS B 1 76 ? -14.25778 -10.94885 15.52491 1.000 31.92920 75 LYS B CA 1
ATOM 1345 C C . LYS B 1 76 ? -14.10354 -9.57697 14.88732 1.000 30.34844 75 LYS B C 1
ATOM 1346 O O . LYS B 1 76 ? -14.63586 -9.32916 13.79730 1.000 31.34828 75 LYS B O 1
ATOM 1352 N N . LYS B 1 77 ? -13.36054 -8.67771 15.53996 1.000 29.40697 76 LYS B N 1
ATOM 1353 C CA . LYS B 1 77 ? -13.13857 -7.35719 14.95911 1.000 28.76178 76 LYS B CA 1
ATOM 1354 C C . LYS B 1 77 ? -12.17190 -7.41682 13.78186 1.000 28.28067 76 LYS B C 1
ATOM 1355 O O . LYS B 1 77 ? -12.37064 -6.71657 12.78203 1.000 28.00537 76 LYS B O 1
ATOM 1361 N N . LEU B 1 78 ? -11.13949 -8.26161 13.85346 1.000 26.18834 77 LEU B N 1
ATOM 1362 C CA . LEU B 1 78 ? -10.26583 -8.40180 12.68567 1.000 26.85899 77 LEU B CA 1
ATOM 1363 C C . LEU B 1 78 ? -11.02296 -8.98094 11.50162 1.000 27.22316 77 LEU B C 1
ATOM 1364 O O . LEU B 1 78 ? -10.83988 -8.53532 10.36046 1.000 28.32999 77 LEU B O 1
ATOM 1369 N N . LEU B 1 79 ? -11.85212 -10.00065 11.74345 1.000 27.23950 78 LEU B N 1
ATOM 1370 C CA . LEU B 1 79 ? -12.67597 -10.53713 10.66563 1.000 28.94739 78 LEU B CA 1
ATOM 1371 C C . LEU B 1 79 ? -13.54662 -9.44745 10.05705 1.000 30.71943 78 LEU B C 1
ATOM 1372 O O . LEU B 1 79 ? -13.63828 -9.32715 8.83380 1.000 33.50830 78 LEU B O 1
ATOM 1377 N N . ASP B 1 80 ? -14.15054 -8.60975 10.89581 1.000 32.45634 79 ASP B N 1
ATOM 1378 C CA . ASP B 1 80 ? -15.05090 -7.59161 10.37628 1.000 32.06402 79 ASP B CA 1
ATOM 1379 C C . ASP B 1 80 ? -14.28572 -6.49267 9.63827 1.000 32.37773 79 ASP B C 1
ATOM 1380 O O . ASP B 1 80 ? -14.78936 -5.94602 8.64853 1.000 34.35062 79 ASP B O 1
ATOM 1385 N N . LEU B 1 81 ? -13.06624 -6.17475 10.08674 1.000 27.73215 80 LEU B N 1
ATOM 1386 C CA . LEU B 1 81 ? -12.20496 -5.26269 9.33985 1.000 28.34773 80 LEU B CA 1
ATOM 1387 C C . LEU B 1 81 ? -11.85304 -5.83961 7.97911 1.000 28.29103 80 LEU B C 1
ATOM 1388 O O . LEU B 1 81 ? -11.89596 -5.13473 6.96486 1.000 28.69558 80 LEU B O 1
ATOM 1393 N N . ALA B 1 82 ? -11.50272 -7.12559 7.94123 1.000 27.64726 81 ALA B N 1
ATOM 1394 C CA . ALA B 1 82 ? -11.13011 -7.76066 6.67815 1.000 27.22555 81 ALA B CA 1
ATOM 1395 C C . ALA B 1 82 ? -12.30771 -7.82120 5.70554 1.000 30.29159 81 ALA B C 1
ATOM 1396 O O . ALA B 1 82 ? -12.13246 -7.64346 4.48537 1.000 30.37376 81 ALA B O 1
ATOM 1398 N N . GLU B 1 83 ? -13.51125 -8.09588 6.21899 1.000 30.15184 82 GLU B N 1
ATOM 1399 C CA . GLU B 1 83 ? -14.70288 -8.13331 5.36724 1.000 32.48018 82 GLU B CA 1
ATOM 1400 C C . GLU B 1 83 ? -14.95454 -6.76979 4.73107 1.000 36.92850 82 GLU B C 1
ATOM 1401 O O . GLU B 1 83 ? -15.38565 -6.67910 3.57257 1.000 31.52575 82 GLU B O 1
ATOM 1407 N N . ALA B 1 84 ? -14.70818 -5.69682 5.48489 1.000 31.71257 83 ALA B N 1
ATOM 1408 C CA . ALA B 1 84 ? -14.91723 -4.35017 4.96971 1.000 31.78685 83 ALA B CA 1
ATOM 1409 C C . ALA B 1 84 ? -13.87835 -4.00688 3.91146 1.000 33.73362 83 ALA B C 1
ATOM 1410 O O . ALA B 1 84 ? -14.19993 -3.38635 2.88831 1.000 30.74515 83 ALA B O 1
ATOM 1412 N N . LEU B 1 85 ? -12.62928 -4.42168 4.13063 1.000 29.27148 84 LEU B N 1
ATOM 1413 C CA . LEU B 1 85 ? -11.59964 -4.18877 3.12662 1.000 30.50214 84 LEU B CA 1
ATOM 1414 C C . LEU B 1 85 ? -11.88006 -4.99826 1.86040 1.000 29.37538 84 LEU B C 1
ATOM 1415 O O . LEU B 1 85 ? -11.64989 -4.51454 0.74172 1.000 29.96024 84 LEU B O 1
ATOM 1420 N N . LEU B 1 86 ? -12.39475 -6.22312 2.02004 1.000 27.37290 85 LEU B N 1
ATOM 1421 C CA . LEU B 1 86 ? -12.74989 -7.05135 0.86788 1.000 31.25477 85 LEU B CA 1
ATOM 1422 C C . LEU B 1 86 ? -13.85115 -6.40851 0.03555 1.000 27.93960 85 LEU B C 1
ATOM 1423 O O . LEU B 1 86 ? -13.76594 -6.36417 -1.19845 1.000 32.18025 85 LEU B O 1
ATOM 1428 N N . GLU B 1 87 ? -14.91101 -5.92203 0.68875 1.000 31.36501 86 GLU B N 1
ATOM 1429 C CA . GLU B 1 87 ? -16.00790 -5.31997 -0.06643 1.000 36.35780 86 GLU B CA 1
ATOM 1430 C C . GLU B 1 87 ? -15.56714 -4.03197 -0.75875 1.000 35.99637 86 GLU B C 1
ATOM 1431 O O . GLU B 1 87 ? -16.01296 -3.74420 -1.88280 1.000 32.79148 86 GLU B O 1
ATOM 1437 N N . ALA B 1 88 ? -14.66169 -3.26851 -0.13531 1.000 29.96739 87 ALA B N 1
ATOM 1438 C CA . ALA B 1 88 ? -14.11742 -2.08451 -0.79925 1.000 31.58160 87 ALA B CA 1
ATOM 1439 C C . ALA B 1 88 ? -13.28311 -2.46409 -2.01820 1.000 31.34409 87 ALA B C 1
ATOM 1440 O O . ALA B 1 88 ? -13.32753 -1.77404 -3.04505 1.000 31.37740 87 ALA B O 1
ATOM 1442 N N . ALA B 1 89 ? -12.49524 -3.53628 -1.91337 1.000 26.93550 88 ALA B N 1
ATOM 1443 C CA . ALA B 1 89 ? -11.66684 -3.95442 -3.03968 1.000 29.84154 88 ALA B CA 1
ATOM 1444 C C . ALA B 1 89 ? -12.52424 -4.45751 -4.19232 1.000 28.88090 88 ALA B C 1
ATOM 1445 O O . ALA B 1 89 ? -12.24871 -4.14491 -5.36108 1.000 30.98034 88 ALA B O 1
ATOM 1447 N N . LYS B 1 90 ? -13.55650 -5.25645 -3.89002 1.000 29.66719 89 LYS B N 1
ATOM 1448 C CA . LYS B 1 90 ? -14.46124 -5.71703 -4.94343 1.000 31.93655 89 LYS B CA 1
ATOM 1449 C C . LYS B 1 90 ? -15.16222 -4.55110 -5.62719 1.000 33.78908 89 LYS B C 1
ATOM 1450 O O . LYS B 1 90 ? -15.39815 -4.58593 -6.83874 1.000 31.98192 89 LYS B O 1
ATOM 1456 N N . ALA B 1 91 ? -15.54355 -3.52736 -4.86156 1.000 31.40428 90 ALA B N 1
ATOM 1457 C CA . ALA B 1 91 ? -16.23859 -2.39275 -5.46092 1.000 34.66426 90 ALA B CA 1
ATOM 1458 C C . ALA B 1 91 ? -15.30990 -1.60156 -6.36918 1.000 36.27535 90 ALA B C 1
ATOM 1459 O O . ALA B 1 91 ? -15.72188 -1.13754 -7.44073 1.000 37.21310 90 ALA B O 1
ATOM 1461 N N . GLU B 1 92 ? -14.04997 -1.44586 -5.96182 1.000 34.31307 91 GLU B N 1
ATOM 1462 C CA . GLU B 1 92 ? -13.06017 -0.81436 -6.82570 1.000 30.87201 91 GLU B CA 1
ATOM 1463 C C . GLU B 1 92 ? -12.85158 -1.61850 -8.10443 1.000 35.39624 91 GLU B C 1
ATOM 1464 O O . GLU B 1 92 ? -12.85825 -1.05713 -9.20344 1.000 34.50366 91 GLU B O 1
ATOM 1470 N N . LEU B 1 93 ? -12.68856 -2.94108 -7.98327 1.000 30.89138 92 LEU B N 1
ATOM 1471 C CA . LEU B 1 93 ? -12.55251 -3.77209 -9.18161 1.000 33.96251 92 LEU B CA 1
ATOM 1472 C C . LEU B 1 93 ? -13.80294 -3.70217 -10.05052 1.000 37.02581 92 LEU B C 1
ATOM 1473 O O . LEU B 1 93 ? -13.70906 -3.64412 -11.28600 1.000 38.41735 92 LEU B O 1
ATOM 1478 N N . ALA B 1 94 ? -14.98516 -3.70919 -9.42842 1.000 35.72517 93 ALA B N 1
ATOM 1479 C CA . ALA B 1 94 ? -16.21947 -3.62255 -10.20447 1.000 41.33925 93 ALA B CA 1
ATOM 1480 C C . ALA B 1 94 ? -16.28252 -2.32312 -10.99826 1.000 44.35388 93 ALA B C 1
ATOM 1481 O O . ALA B 1 94 ? -16.70194 -2.31693 -12.16328 1.000 44.44110 93 ALA B O 1
ATOM 1483 N N . ARG B 1 95 ? -15.85979 -1.21092 -10.38666 1.000 40.65153 94 ARG B N 1
ATOM 1484 C CA . ARG B 1 95 ? -15.90551 0.08190 -11.06692 1.000 42.21724 94 AR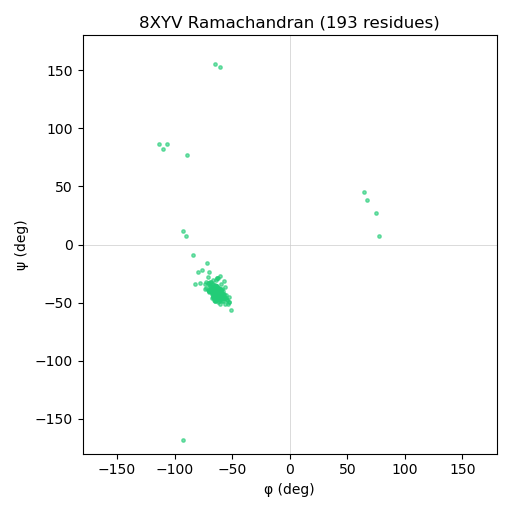G B CA 1
ATOM 1485 C C . ARG B 1 95 ? -15.02015 0.09515 -12.31308 1.000 43.77580 94 ARG B C 1
ATOM 1486 O O . ARG B 1 95 ? -15.31274 0.81376 -13.27776 1.000 43.20881 94 ARG B O 1
ATOM 1494 N N . ALA B 1 96 ? -13.94243 -0.69725 -12.31510 1.000 41.78777 95 ALA B N 1
ATOM 1495 C CA . ALA B 1 96 ? -13.02552 -0.74389 -13.45107 1.000 38.38478 95 ALA B CA 1
ATOM 1496 C C . ALA B 1 96 ? -13.51792 -1.66901 -14.55603 1.000 46.05014 95 ALA B C 1
ATOM 1497 O O . ALA B 1 96 ? -13.27817 -1.39387 -15.73910 1.000 46.42092 95 ALA B O 1
ATOM 1499 N N . LEU B 1 97 ? -14.19063 -2.75965 -14.20684 1.000 42.25722 96 LEU B N 1
ATOM 1500 C CA . LEU B 1 97 ? -14.74882 -3.65223 -15.21201 1.000 48.81918 96 LEU B CA 1
ATOM 1501 C C . LEU B 1 97 ? -16.18868 -3.23121 -15.50487 1.000 53.08847 96 LEU B C 1
ATOM 1502 O O . LEU B 1 97 ? -16.63651 -2.15679 -15.09152 1.000 52.53801 96 LEU B O 1
ATOM 1507 N N . SER B 1 98 ? -16.93136 -4.08416 -16.21183 1.000 58.58930 97 SER B N 1
ATOM 1508 C CA . SER B 1 98 ? -18.31900 -3.79756 -16.59872 1.000 60.75180 97 SER B CA 1
ATOM 1509 C C . SER B 1 98 ? -18.41800 -2.51974 -17.43240 1.000 60.70640 97 SER B C 1
ATOM 1510 O O . SER B 1 98 ? -19.19721 -1.61787 -17.11827 1.000 60.61527 97 SER B O 1
#

Secondary structure (DSSP, 8-state):
--HHHHHHHHHHHHHHHHHHHHHHHHHHHHHTT-HHHHHHHHHHHHHHHHHHHHHHHHHHHHHHHHT-HHHHHHHHHHHHHHHHHHHHHHHHHHHHHH-/--HHHHHHHHHHHHHHHHHHHHHHHHHHHHHTT-HHHHHHHHHHHHHHHHHHHHHHHHHHHHHHHHT-HHHHHHHHHHHHHHHHHHHHHHHHHHHH--

Radius of gyration: 17.95 Å; Cα contacts (8 Å, |Δi|>4): 222; chains: 2; bounding box: 25×39×60 Å

Sequence (197 aa):
MSPEIEDLLKKILELLEKAFALWAEAKKALAEGDLEKAISTLKELIATIEEVIVLTKKALELAEKEGNPEIVEQAKKLLDLAEALLEAAKAELARALSLMSPEIEDLLKKILELLEKAFALWAEAKKALAEGDLEKAISTLKELIATIEEVIVLTKKALELAEKEGNPEIVEQAKKLLDLAEALLEAAKAELARALS

Foldseek 3Di:
DDVVLVVLVVVLVVLVVVLVVLVVQLVVCVVVVNLVSNLVSLVVSLVSLVVSLVSLVVSLVVCVVVVNVVVNVVSVVSNVVSVVSNVVSVVSNVVSVVD/DDVLLVVLVVVLVVLVVVLVVLVVVLVVCVVVPNLVSNLVSLVVSLVSLVVSLVSLVVSLVVCVVVVNVVSNVVSVVSNVVSVVSNVVSVVVNVVSPD